Protein 3MR0 (pdb70)

Secondary structure (DSSP, 8-state):
--HHHHHHHTT--EE---TTT---B-HHHHH----GGGS-S-----B-TTTHHHHHHHHHHHHHH---EEEEEEEE-TTS-EEEEEEEE---B-TTS-B---EE---HHHHHHHHHHHHHHHHHHT-/-HHHHHHHHTT--EE---TTT---B-HHHHH----TTTS-SS----B-TTTHHHHHHHHHHHHHH---EEEEEEEE-TTS-EEEEEEEE---B-TT--B---EE---HHHHHHHHHHHHHHHHHHH-

Sequence (254 aa):
ERFQLAVSGASSAGLLWDWNPKTGAYLSPHFKKIGYEDHELPDEITESIIHPDDRARVLLAALKAHLEHRDTYDVEYRVRRTRSGDFRWIQSRRGQALLWNSAGEPYRVVGWIDVTDRKRRDEDALRVSREEELRRRLERFQLAVSGASSAGLLWDWNPKTGAYLSPHFKKIGYEDHELPDEITESIIHPDDRARVLLAALKAHLEHRDTYDVEYRVRRTRSGDFRWIQSRRGQALLWNSAGEPYRVVGWIDVTDRKRRDEDALRVSREEELRRL

CATH classification: 3.30.450.20 (+1 more: 6.10.250.490)

Structure (mmCIF, N/CA/C/O backbone):
data_3MR0
#
_entry.id   3MR0
#
_cell.length_a   59.265
_cell.length_b   35.080
_cell.length_c   71.348
_cell.angle_alpha   90.00
_cell.angle_beta   90.06
_cell.angle_gamma   90.00
#
_symmetry.space_group_name_H-M   'P 1 21 1'
#
loop_
_entity.id
_entity.type
_entity.pdbx_description
1 polymer 'Sensory box histidine kinase/response regulator'
2 non-polymer 'SULFATE ION'
3 non-polymer 1-METHOXY-2-[2-(2-METHOXY-ETHOXY]-ETHANE
4 non-polymer GLYCEROL
5 non-polymer DI(HYDROXYETHYL)ETHER
6 non-polymer 1,2-ETHANEDIOL
7 water water
#
loop_
_atom_site.group_PDB
_atom_site.id
_atom_site.type_symbol
_atom_site.label_atom_id
_atom_site.label_alt_id
_atom_site.label_comp_id
_atom_site.label_asym_id
_atom_site.label_entity_id
_atom_site.label_seq_id
_atom_site.pdbx_PDB_ins_code
_atom_site.Cartn_x
_atom_site.Cartn_y
_atom_site.Cartn_z
_atom_site.occupancy
_atom_site.B_iso_or_equiv
_atom_site.auth_seq_id
_atom_site.auth_comp_id
_atom_site.auth_asym_id
_atom_site.auth_atom_id
_atom_site.pdbx_PDB_model_num
ATOM 1 N N . GLU A 1 9 ? 45.885 27.299 22.938 1.00 56.63 6 GLU A N 1
ATOM 2 C CA . GLU A 1 9 ? 45.913 28.562 23.665 1.00 57.17 6 GLU A CA 1
ATOM 3 C C . GLU A 1 9 ? 47.152 29.369 23.266 1.00 59.24 6 GLU A C 1
ATOM 4 O O . GLU A 1 9 ? 47.055 30.517 22.813 1.00 59.47 6 GLU A O 1
ATOM 10 N N . ARG A 1 10 ? 48.319 28.763 23.428 1.00 60.69 7 ARG A N 1
ATOM 11 C CA . ARG A 1 10 ? 49.499 29.275 22.756 1.00 62.72 7 ARG A CA 1
ATOM 12 C C . ARG A 1 10 ? 49.266 28.894 21.307 1.00 61.65 7 ARG A C 1
ATOM 13 O O . ARG A 1 10 ? 50.051 29.223 20.400 1.00 61.11 7 ARG A O 1
ATOM 21 N N . PHE A 1 11 ? 48.146 28.197 21.121 1.00 59.53 8 PHE A N 1
ATOM 22 C CA . PHE A 1 11 ? 47.842 27.483 19.899 1.00 56.03 8 PHE A CA 1
ATOM 23 C C . PHE A 1 11 ? 47.583 28.388 18.712 1.00 54.05 8 PHE A C 1
ATOM 24 O O . PHE A 1 11 ? 48.005 28.102 17.577 1.00 53.72 8 PHE A O 1
ATOM 32 N N . GLN A 1 12 ? 46.848 29.462 18.958 1.00 51.69 9 GLN A N 1
ATOM 33 C CA . GLN A 1 12 ? 46.410 30.290 17.851 1.00 47.99 9 GLN A CA 1
ATOM 34 C C . GLN A 1 12 ? 47.612 30.977 17.188 1.00 44.34 9 GLN A C 1
ATOM 35 O O . GLN A 1 12 ? 47.582 31.284 16.001 1.00 43.32 9 GLN A O 1
ATOM 41 N N . LEU A 1 13 ? 48.690 31.172 17.939 1.00 43.36 10 LEU A N 1
ATOM 42 C CA . LEU A 1 13 ? 49.931 31.654 17.339 1.00 43.19 10 LEU A CA 1
ATOM 43 C C . LEU A 1 13 ? 50.444 30.580 16.389 1.00 43.07 10 LEU A C 1
ATOM 44 O O . LEU A 1 13 ? 50.996 30.872 15.319 1.00 42.65 10 LEU A O 1
ATOM 49 N N . ALA A 1 14 ? 50.226 29.331 16.786 1.00 42.10 11 ALA A N 1
ATOM 50 C CA . ALA A 1 14 ? 50.689 28.180 16.029 1.00 38.90 11 ALA A CA 1
ATOM 51 C C . ALA A 1 14 ? 49.925 28.014 14.722 1.00 35.57 11 ALA A C 1
ATOM 52 O O . ALA A 1 14 ? 50.508 28.158 13.649 1.00 33.65 11 ALA A O 1
ATOM 54 N N . VAL A 1 15 ? 48.633 27.706 14.807 1.00 34.69 12 VAL A N 1
ATOM 55 C CA . VAL A 1 15 ? 47.878 27.401 13.598 1.00 33.22 12 VAL A CA 1
ATOM 56 C C . VAL A 1 15 ? 47.926 28.566 12.620 1.00 35.20 12 VAL A C 1
ATOM 57 O O . VAL A 1 15 ? 47.852 28.358 11.409 1.00 35.59 12 VAL A O 1
ATOM 61 N N . SER A 1 16 ? 48.117 29.780 13.140 1.00 37.32 13 SER A N 1
ATOM 62 C CA . SER A 1 16 ? 48.130 30.999 12.316 1.00 35.96 13 SER A CA 1
ATOM 63 C C . SER A 1 16 ? 49.395 31.186 11.470 1.00 33.76 13 SER A C 1
ATOM 64 O O . SER A 1 16 ? 49.301 31.233 10.239 1.00 34.29 13 SER A O 1
ATOM 67 N N . GLY A 1 17 ? 50.556 31.293 12.126 1.00 30.17 14 GLY A N 1
ATOM 68 C CA . GLY A 1 17 ? 51.827 31.561 11.473 1.00 28.49 14 GLY A CA 1
ATOM 69 C C . GLY A 1 17 ? 52.386 30.502 10.532 1.00 28.03 14 GLY A C 1
ATOM 70 O O . GLY A 1 17 ? 53.337 30.784 9.786 1.00 28.78 14 GLY A O 1
ATOM 71 N N . ALA A 1 18 ? 51.807 29.296 10.566 1.00 26.01 15 ALA A N 1
ATOM 72 C CA . ALA A 1 18 ? 52.133 28.224 9.616 1.00 22.84 15 ALA A CA 1
ATOM 73 C C . ALA A 1 18 ? 51.363 28.360 8.310 1.00 20.96 15 ALA A C 1
ATOM 74 O O . ALA A 1 18 ? 51.615 27.636 7.354 1.00 20.07 15 ALA A O 1
ATOM 76 N N A SER A 1 19 ? 50.422 29.298 8.285 0.71 20.77 16 SER A N 1
ATOM 77 N N B SER A 1 19 ? 50.433 29.311 8.293 0.29 20.70 16 SER A N 1
ATOM 78 C CA A SER A 1 19 ? 49.491 29.449 7.176 0.71 20.21 16 SER A CA 1
ATOM 79 C CA B SER A 1 19 ? 49.491 29.485 7.196 0.29 20.22 16 SER A CA 1
ATOM 80 C C A SER A 1 19 ? 48.567 28.251 7.185 0.71 19.01 16 SER A C 1
ATOM 81 C C B SER A 1 19 ? 48.544 28.292 7.180 0.29 19.22 16 SER A C 1
ATOM 82 O O A SER A 1 19 ? 48.316 27.632 6.161 0.71 19.31 16 SER A O 1
ATOM 83 O O B SER A 1 19 ? 48.255 27.722 6.131 0.29 19.12 16 SER A O 1
ATOM 88 N N . ALA A 1 20 ? 48.068 27.917 8.361 1.00 18.53 17 ALA A N 1
ATOM 89 C CA . ALA A 1 20 ? 47.164 26.785 8.497 1.00 18.22 17 ALA A CA 1
ATOM 90 C C . ALA A 1 20 ? 45.718 27.262 8.606 1.00 19.47 17 ALA A C 1
ATOM 91 O O . ALA A 1 20 ? 45.470 28.411 8.986 1.00 22.26 17 ALA A O 1
ATOM 93 N N . GLY A 1 21 ? 44.774 26.394 8.241 1.00 17.38 18 GLY A N 1
ATOM 94 C CA . GLY A 1 21 ? 43.363 26.648 8.468 1.00 15.51 18 GLY A CA 1
ATOM 95 C C . GLY A 1 21 ? 42.787 25.780 9.575 1.00 16.36 18 GLY A C 1
ATOM 96 O O . GLY A 1 21 ? 42.946 24.556 9.592 1.00 17.12 18 GLY A O 1
ATOM 97 N N A LEU A 1 22 ? 42.103 26.417 10.512 0.58 16.91 19 LEU A N 1
ATOM 98 N N B LEU A 1 22 ? 42.110 26.427 10.514 0.42 16.80 19 LEU A N 1
ATOM 99 C CA A LEU A 1 22 ? 41.517 25.713 11.649 0.58 16.48 19 LEU A CA 1
ATOM 100 C CA B LEU A 1 22 ? 41.475 25.718 11.617 0.42 16.06 19 LEU A CA 1
ATOM 101 C C A LEU A 1 22 ? 40.136 25.186 11.286 0.58 14.62 19 LEU A C 1
ATOM 102 C C B LEU A 1 22 ? 40.148 25.134 11.189 0.42 14.43 19 LEU A C 1
ATOM 103 O O A LEU A 1 22 ? 39.395 25.847 10.572 0.58 14.69 19 LEU A O 1
ATOM 104 O O B LEU A 1 22 ? 39.447 25.707 10.364 0.42 14.76 19 LEU A O 1
ATOM 113 N N . TRP A 1 23 ? 39.806 23.991 11.757 1.00 13.94 20 TRP A N 1
ATOM 114 C CA . TRP A 1 23 ? 38.462 23.446 11.586 1.00 16.57 20 TRP A CA 1
ATOM 115 C C . TRP A 1 23 ? 37.892 22.832 12.887 1.00 16.96 20 TRP A C 1
ATOM 116 O O . TRP A 1 23 ? 38.632 22.317 13.714 1.00 17.84 20 TRP A O 1
ATOM 127 N N . ASP A 1 24 ? 36.582 22.933 13.075 1.00 17.31 21 ASP A N 1
ATOM 128 C CA . ASP A 1 24 ? 35.922 22.422 14.287 1.00 17.84 21 ASP A CA 1
ATOM 129 C C . ASP A 1 24 ? 34.633 21.734 13.872 1.00 20.12 21 ASP A C 1
ATOM 130 O O . ASP A 1 24 ? 33.691 22.386 13.425 1.00 22.40 21 ASP A O 1
ATOM 135 N N . TRP A 1 25 ? 34.587 20.419 14.037 1.00 18.64 22 TRP A N 1
ATOM 136 C CA . TRP A 1 25 ? 33.580 19.597 13.387 1.00 19.05 22 TRP A CA 1
ATOM 137 C C . TRP A 1 25 ? 32.698 18.789 14.346 1.00 20.04 22 TRP A C 1
ATOM 138 O O . TRP A 1 25 ? 33.187 18.169 15.289 1.00 20.01 22 TRP A O 1
ATOM 149 N N . ASN A 1 26 ? 31.392 18.818 14.096 1.00 21.30 23 ASN A N 1
ATOM 150 C CA . ASN A 1 26 ? 30.439 18.063 14.890 1.00 23.93 23 ASN A CA 1
ATOM 151 C C . ASN A 1 26 ? 30.106 16.794 14.146 1.00 23.81 23 ASN A C 1
ATOM 152 O O . ASN A 1 26 ? 29.553 16.839 13.049 1.00 23.80 23 ASN A O 1
ATOM 157 N N . PRO A 1 27 ? 30.468 15.651 14.734 1.00 24.46 24 PRO A N 1
ATOM 158 C CA . PRO A 1 27 ? 30.331 14.354 14.064 1.00 26.39 24 PRO A CA 1
ATOM 159 C C . PRO A 1 27 ? 28.885 13.914 13.820 1.00 28.27 24 PRO A C 1
ATOM 160 O O . PRO A 1 27 ? 28.635 13.236 12.831 1.00 30.28 24 PRO A O 1
ATOM 164 N N . LYS A 1 28 ? 27.950 14.278 14.680 1.00 27.86 25 LYS A N 1
ATOM 165 C CA . LYS A 1 28 ? 26.594 13.808 14.481 1.00 30.00 25 LYS A CA 1
ATOM 166 C C . LYS A 1 28 ? 25.897 14.639 13.389 1.00 31.23 25 LYS A C 1
ATOM 167 O O . LYS A 1 28 ? 25.249 14.095 12.491 1.00 31.46 25 LYS A O 1
ATOM 173 N N . THR A 1 29 ? 26.084 15.956 13.447 1.00 31.06 26 THR A N 1
ATOM 174 C CA . THR A 1 29 ? 25.385 16.887 12.565 1.00 29.53 26 THR A CA 1
ATOM 175 C C . THR A 1 29 ? 26.080 17.132 11.210 1.00 29.71 26 THR A C 1
ATOM 176 O O . THR A 1 29 ? 25.411 17.473 10.219 1.00 30.50 26 THR A O 1
ATOM 180 N N . GLY A 1 30 ? 27.407 16.964 11.169 1.00 26.76 27 GLY A N 1
ATOM 181 C CA . GLY A 1 30 ? 28.181 17.246 9.967 1.00 23.96 27 GLY A CA 1
ATOM 182 C C . GLY A 1 30 ? 28.646 18.692 9.878 1.00 22.85 27 GLY A C 1
ATOM 183 O O . GLY A 1 30 ? 29.509 19.038 9.073 1.00 22.99 27 GLY A O 1
ATOM 184 N N . ALA A 1 31 ? 28.085 19.536 10.738 1.00 22.61 28 ALA A N 1
ATOM 185 C CA . ALA A 1 31 ? 28.435 20.948 10.791 1.00 24.75 28 ALA A CA 1
ATOM 186 C C . ALA A 1 31 ? 29.928 21.198 11.056 1.00 24.99 28 ALA A C 1
ATOM 187 O O . ALA A 1 31 ? 30.550 20.540 11.880 1.00 22.26 28 ALA A O 1
ATOM 197 N N . TYR A 1 33 ? 32.861 24.445 11.541 1.00 24.61 30 TYR A N 1
ATOM 198 C CA . TYR A 1 33 ? 33.383 25.812 11.562 1.00 26.14 30 TYR A CA 1
ATOM 199 C C . TYR A 1 33 ? 34.712 25.859 10.827 1.00 23.85 30 TYR A C 1
ATOM 200 O O . TYR A 1 33 ? 35.518 24.940 10.939 1.00 21.81 30 TYR A O 1
ATOM 209 N N . LEU A 1 34 ? 34.916 26.934 10.072 1.00 23.22 31 LEU A N 1
ATOM 210 C CA . LEU A 1 34 ? 36.109 27.120 9.252 1.00 22.11 31 LEU A CA 1
ATOM 211 C C . LEU A 1 34 ? 36.762 28.468 9.549 1.00 22.40 31 LEU A C 1
ATOM 212 O O . LEU A 1 34 ? 36.094 29.501 9.563 1.00 23.27 31 LEU A O 1
ATOM 217 N N . SER A 1 35 ? 38.067 28.464 9.775 1.00 20.62 32 SER A N 1
ATOM 218 C CA . SER A 1 35 ? 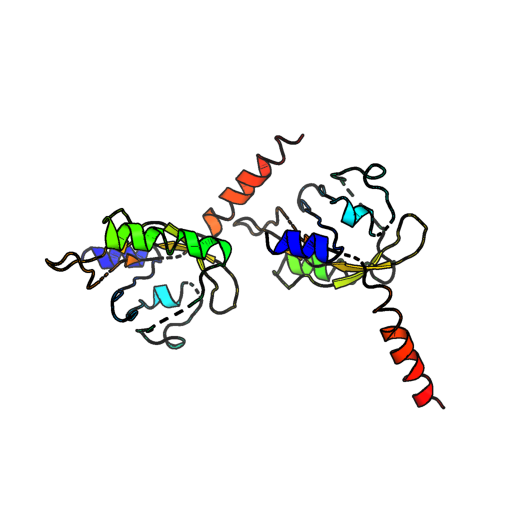38.755 29.706 9.982 1.00 20.45 32 SER A CA 1
ATOM 219 C C . SER A 1 35 ? 38.858 30.425 8.641 1.00 22.94 32 SER A C 1
ATOM 220 O O . SER A 1 35 ? 38.742 29.798 7.572 1.00 22.22 32 SER A O 1
ATOM 223 N N . PRO A 1 36 ? 39.069 31.756 8.680 1.00 24.25 33 PRO A N 1
ATOM 224 C CA . PRO A 1 36 ? 39.275 32.469 7.412 1.00 22.71 33 PRO A CA 1
ATOM 225 C C . PRO A 1 36 ? 40.354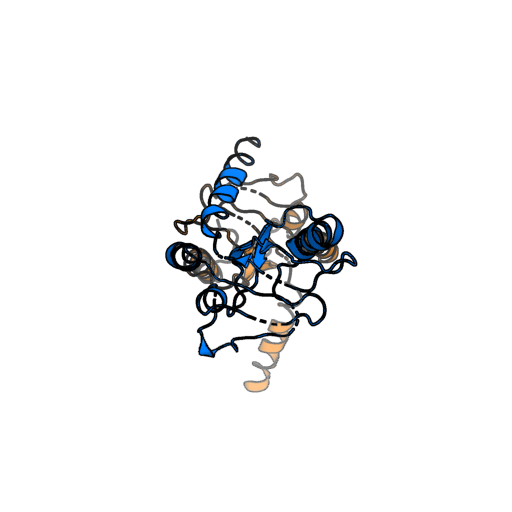 31.799 6.568 1.00 21.66 33 PRO A C 1
ATOM 226 O O . PRO A 1 36 ? 40.116 31.641 5.362 1.00 22.86 33 PRO A O 1
ATOM 230 N N . HIS A 1 37 ? 41.492 31.403 7.157 1.00 19.03 34 HIS A N 1
ATOM 231 C CA . HIS A 1 37 ? 42.533 30.756 6.341 1.00 20.21 34 HIS A CA 1
ATOM 232 C C . HIS A 1 37 ? 42.163 29.360 5.798 1.00 16.95 34 HIS A C 1
ATOM 233 O O . HIS A 1 37 ? 42.646 28.953 4.735 1.00 15.80 34 HIS A O 1
ATOM 240 N N . PHE A 1 38 ? 41.308 28.641 6.514 1.00 15.62 35 PHE A N 1
ATOM 241 C CA . PHE A 1 38 ? 40.772 27.419 5.958 1.00 14.50 35 PHE A CA 1
ATOM 242 C C . PHE A 1 38 ? 40.047 27.778 4.670 1.00 14.19 35 PHE A C 1
ATOM 243 O O . PHE A 1 38 ? 40.276 27.170 3.632 1.00 14.27 35 PHE A O 1
ATOM 251 N N . LYS A 1 39 ? 39.150 28.756 4.735 1.00 15.96 36 LYS A N 1
ATOM 252 C CA . LYS A 1 39 ? 38.417 29.142 3.535 1.00 16.95 36 LYS A CA 1
ATOM 253 C C . LYS A 1 39 ? 39.379 29.508 2.413 1.00 17.16 36 LYS A C 1
ATOM 254 O O . LYS A 1 39 ? 39.171 29.161 1.241 1.00 17.41 36 LYS A O 1
ATOM 260 N N . LYS A 1 40 ? 40.440 30.209 2.767 1.00 16.16 37 LYS A N 1
ATOM 261 C CA . LYS A 1 40 ? 41.364 30.633 1.749 1.00 18.91 37 LYS A CA 1
ATOM 262 C C . LYS A 1 40 ? 42.024 29.433 1.086 1.00 20.16 37 LYS A C 1
ATOM 263 O O . LYS A 1 40 ? 42.059 29.349 -0.139 1.00 21.57 37 LYS A O 1
ATOM 269 N N . ILE A 1 41 ? 42.531 28.500 1.889 1.00 18.92 38 ILE A N 1
ATOM 270 C CA . ILE A 1 41 ? 43.188 27.304 1.356 1.00 18.80 38 ILE A CA 1
ATOM 271 C C . ILE A 1 41 ? 42.303 26.536 0.372 1.00 19.42 38 ILE A C 1
ATOM 272 O O . ILE A 1 41 ? 42.811 25.914 -0.549 1.00 22.80 38 ILE A O 1
ATOM 285 N N . GLY A 1 43 ? 40.522 28.048 -1.617 1.00 22.05 40 GLY A N 1
ATOM 286 C CA . GLY A 1 43 ? 40.504 29.006 -2.706 1.00 21.35 40 GLY A CA 1
ATOM 287 C C . GLY A 1 43 ? 39.423 30.056 -2.562 1.00 22.01 40 GLY A C 1
ATOM 288 O O . GLY A 1 43 ? 39.147 30.770 -3.520 1.00 23.18 40 GLY A O 1
ATOM 289 N N . TYR A 1 44 ? 38.815 30.158 -1.377 1.00 21.06 41 TYR A N 1
ATOM 290 C CA . TYR A 1 44 ? 37.665 31.042 -1.170 1.00 21.79 41 TYR A CA 1
ATOM 291 C C . TYR A 1 44 ? 37.963 32.203 -0.238 1.00 21.90 41 TYR A C 1
ATOM 292 O O . TYR A 1 44 ? 38.550 32.017 0.821 1.00 21.09 41 TYR A O 1
ATOM 301 N N . GLU A 1 45 ? 37.545 33.404 -0.627 1.00 23.15 42 GLU A N 1
ATOM 302 C CA . GLU A 1 45 ? 37.626 34.541 0.285 1.00 24.78 42 GLU A CA 1
ATOM 303 C C . GLU A 1 45 ? 36.669 34.347 1.459 1.00 26.00 42 GLU A C 1
ATOM 304 O O . GLU A 1 45 ? 35.665 33.642 1.354 1.00 25.70 42 GLU A O 1
ATOM 310 N N . ASP A 1 46 ? 36.972 35.018 2.568 1.00 27.45 43 ASP A N 1
ATOM 311 C CA . ASP A 1 46 ? 36.228 34.876 3.818 1.00 27.78 43 ASP A CA 1
ATOM 312 C C . ASP A 1 46 ? 34.712 34.974 3.603 1.00 27.18 43 ASP A C 1
ATOM 313 O O . ASP A 1 46 ? 33.946 34.220 4.171 1.00 25.34 43 ASP A O 1
ATOM 318 N N . HIS A 1 47 ? 34.294 35.898 2.754 1.00 29.95 44 HIS A N 1
ATOM 319 C CA . HIS A 1 47 ? 32.876 36.140 2.505 1.00 32.92 44 HIS A CA 1
ATOM 320 C C . HIS A 1 47 ? 32.249 35.214 1.467 1.00 32.98 44 HIS A C 1
ATOM 321 O O . HIS A 1 47 ? 31.033 35.228 1.286 1.00 33.59 44 HIS A O 1
ATOM 328 N N . GLU A 1 48 ? 33.067 34.436 0.763 1.00 32.41 45 GLU A N 1
ATOM 329 C CA . GLU A 1 48 ? 32.556 33.523 -0.261 1.00 31.17 45 GLU A CA 1
ATOM 330 C C . GLU A 1 48 ? 32.084 32.172 0.292 1.00 31.75 45 GLU A C 1
ATOM 331 O O . GLU A 1 48 ? 31.732 31.270 -0.465 1.00 32.88 45 GLU A O 1
ATOM 337 N N . LEU A 1 49 ? 32.086 32.046 1.611 1.00 31.40 46 LEU A N 1
ATOM 338 C CA . LEU A 1 49 ? 31.574 30.874 2.300 1.00 31.63 46 LEU A CA 1
ATOM 339 C C . LEU A 1 49 ? 31.328 31.306 3.743 1.00 33.80 46 LEU A C 1
ATOM 340 O O . LEU A 1 49 ? 32.128 32.059 4.304 1.00 37.90 46 LEU A O 1
ATOM 345 N N . PRO A 1 50 ? 30.232 30.836 4.362 1.00 32.17 47 PRO A N 1
ATOM 346 C CA . PRO A 1 50 ? 29.856 31.149 5.761 1.00 31.27 47 PRO A CA 1
ATOM 347 C C . PRO A 1 50 ? 30.796 30.542 6.808 1.00 29.36 47 PRO A C 1
ATOM 348 O O . PRO A 1 50 ? 31.409 29.524 6.519 1.00 31.37 47 PRO A O 1
ATOM 352 N N . ASP A 1 51 ? 30.928 31.141 7.984 1.00 25.90 48 ASP A N 1
ATOM 353 C CA . ASP A 1 51 ? 31.810 30.554 8.983 1.00 25.80 48 ASP A CA 1
ATOM 354 C C . ASP A 1 51 ? 31.446 29.072 9.351 1.00 46.63 48 ASP A C 1
ATOM 355 O O . ASP A 1 51 ? 32.184 28.430 10.109 1.00 45.48 48 ASP A O 1
ATOM 360 N N . GLU A 1 52 ? 30.342 28.530 8.802 1.00 46.16 49 GLU A N 1
ATOM 361 C CA . GLU A 1 52 ? 29.859 27.162 9.133 1.00 43.96 49 GLU A CA 1
ATOM 362 C C . GLU A 1 52 ? 29.109 26.407 8.014 1.00 41.50 49 GLU A C 1
ATOM 363 O O . GLU A 1 52 ? 28.062 26.861 7.558 1.00 42.08 49 GLU A O 1
ATOM 369 N N . ILE A 1 53 ? 29.616 25.243 7.603 1.00 39.48 50 ILE A N 1
ATOM 370 C CA . ILE A 1 53 ? 28.977 24.440 6.544 1.00 38.82 50 ILE A CA 1
ATOM 371 C C . ILE A 1 53 ? 28.589 23.011 6.990 1.00 41.29 50 ILE A C 1
ATOM 372 O O . ILE A 1 53 ? 29.334 22.362 7.740 1.00 40.78 50 ILE A O 1
ATOM 377 N N . THR A 1 54 ? 27.438 22.527 6.502 1.00 41.82 51 THR A N 1
ATOM 378 C CA . THR A 1 54 ? 26.755 21.376 7.106 1.00 39.89 51 THR A CA 1
ATOM 379 C C . THR A 1 54 ? 26.340 20.344 6.063 1.00 38.35 51 THR A C 1
ATOM 380 O O . THR A 1 54 ? 27.166 19.886 5.282 1.00 38.49 51 THR A O 1
ATOM 384 N N . GLU A 1 58 ? 32.044 17.791 -0.265 1.00 36.90 55 GLU A N 1
ATOM 385 C CA . GLU A 1 58 ? 32.078 16.863 -1.396 1.00 39.04 55 GLU A CA 1
ATOM 386 C C . GLU A 1 58 ? 33.370 16.907 -2.243 1.00 39.02 55 GLU A C 1
ATOM 387 O O . GLU A 1 58 ? 33.502 16.180 -3.240 1.00 42.42 55 GLU A O 1
ATOM 393 N N . SER A 1 59 ? 34.329 17.733 -1.846 1.00 33.80 56 SER A N 1
ATOM 394 C CA . SER A 1 59 ? 35.422 18.114 -2.740 1.00 29.75 56 SER A CA 1
ATOM 395 C C . SER A 1 59 ? 36.636 17.166 -2.833 1.00 24.83 56 SER A C 1
ATOM 396 O O . SER A 1 59 ? 37.536 17.392 -3.639 1.00 24.14 56 SER A O 1
ATOM 399 N N A ILE A 1 60 ? 36.661 16.121 -2.007 0.29 23.61 57 ILE A N 1
ATOM 400 N N B ILE A 1 60 ? 36.660 16.123 -2.010 0.71 23.41 57 ILE A N 1
ATOM 401 C CA A ILE A 1 60 ? 37.781 15.174 -1.992 0.29 23.39 57 ILE A CA 1
ATOM 402 C CA B ILE A 1 60 ? 37.786 15.194 -2.008 0.71 23.32 57 ILE A CA 1
ATOM 403 C C A ILE A 1 60 ? 37.990 14.491 -3.345 0.29 24.15 57 ILE A C 1
ATOM 404 C C B ILE A 1 60 ? 37.990 14.551 -3.377 0.71 24.20 57 ILE A C 1
ATOM 405 O O A ILE A 1 60 ? 37.027 14.103 -4.007 0.29 24.89 57 ILE A O 1
ATOM 406 O O B ILE A 1 60 ? 37.026 14.255 -4.088 0.71 25.16 57 ILE A O 1
ATOM 415 N N . HIS A 1 61 ? 39.251 14.349 -3.752 1.00 23.84 58 HIS A N 1
ATOM 416 C CA . HIS A 1 61 ? 39.587 13.710 -5.026 1.00 22.78 58 HIS A CA 1
ATOM 417 C C . HIS A 1 61 ? 39.078 12.270 -5.002 1.00 22.83 58 HIS A C 1
ATOM 418 O O . HIS A 1 61 ? 39.264 11.579 -4.010 1.00 23.00 58 HIS A O 1
ATOM 425 N N . PRO A 1 62 ? 38.441 11.809 -6.089 1.00 23.40 59 PRO A N 1
ATOM 426 C CA . PRO A 1 62 ? 37.950 10.425 -6.151 1.00 23.29 59 PRO A CA 1
ATOM 427 C C . PRO A 1 62 ? 38.953 9.362 -5.722 1.00 22.94 59 PRO A C 1
ATOM 428 O O . PRO A 1 62 ? 38.517 8.404 -5.108 1.00 23.47 59 PRO A O 1
ATOM 432 N N . ASP A 1 63 ? 40.241 9.511 -6.026 1.00 22.96 60 ASP A N 1
ATOM 433 C CA . ASP A 1 63 ? 41.231 8.494 -5.643 1.00 24.29 60 ASP A CA 1
ATOM 434 C C . ASP A 1 63 ? 41.550 8.422 -4.143 1.00 23.10 60 ASP A C 1
ATOM 435 O O . ASP A 1 63 ? 41.970 7.378 -3.650 1.00 24.13 60 ASP A O 1
ATOM 440 N N . ASP A 1 64 ? 41.334 9.523 -3.424 1.00 19.42 61 ASP A N 1
ATOM 441 C CA . ASP A 1 64 ? 41.654 9.595 -1.998 1.00 19.90 61 ASP A CA 1
ATOM 442 C C . ASP A 1 64 ? 40.463 9.353 -1.068 1.00 20.43 61 ASP A C 1
ATOM 443 O O . ASP A 1 64 ? 40.640 9.126 0.130 1.00 20.98 61 ASP A O 1
ATOM 448 N N . ARG A 1 65 ? 39.263 9.454 -1.625 1.00 21.06 62 ARG A N 1
ATOM 449 C CA . ARG A 1 65 ? 38.010 9.403 -0.884 1.00 22.28 62 ARG A CA 1
ATOM 450 C C . ARG A 1 65 ? 37.957 8.238 0.097 1.00 20.91 62 ARG A C 1
ATOM 451 O O . ARG A 1 65 ? 37.688 8.424 1.271 1.00 20.57 62 ARG A O 1
ATOM 459 N N . ALA A 1 66 ? 38.229 7.035 -0.375 1.00 20.35 63 ALA A N 1
ATOM 460 C CA . ALA A 1 66 ? 38.135 5.865 0.486 1.00 20.42 63 ALA A CA 1
ATOM 461 C C . ALA A 1 66 ? 39.181 5.917 1.582 1.00 20.36 63 ALA A C 1
ATOM 462 O O . ALA A 1 66 ? 38.877 5.682 2.739 1.00 21.29 63 ALA A O 1
ATOM 464 N N . ARG A 1 67 ? 40.418 6.232 1.213 1.00 21.01 64 ARG A N 1
ATOM 465 C CA . ARG A 1 67 ? 41.503 6.277 2.176 1.00 22.43 64 ARG A CA 1
ATOM 466 C C . ARG A 1 67 ? 41.187 7.252 3.305 1.00 24.23 64 ARG A C 1
ATOM 467 O O . ARG A 1 67 ? 41.377 6.939 4.492 1.00 24.91 64 ARG A O 1
ATOM 475 N N . VAL A 1 68 ? 40.710 8.440 2.935 1.00 23.97 65 VAL A N 1
ATOM 476 C CA . VAL A 1 68 ? 40.399 9.493 3.913 1.00 21.21 65 VAL A CA 1
ATOM 477 C C . VAL A 1 68 ? 39.257 9.096 4.839 1.00 19.91 65 VAL A C 1
ATOM 478 O O . VAL A 1 68 ? 39.383 9.197 6.059 1.00 20.81 65 VAL A O 1
ATOM 482 N N A LEU A 1 69 ? 38.142 8.647 4.265 0.61 19.06 66 LEU A N 1
ATOM 483 N N B LEU A 1 69 ? 38.153 8.651 4.245 0.39 19.12 66 LEU A N 1
ATOM 484 C CA A LEU A 1 69 ? 36.988 8.265 5.068 0.61 19.08 66 LEU A CA 1
ATOM 485 C CA B LEU A 1 69 ? 36.972 8.237 4.989 0.39 19.17 66 LEU A CA 1
ATOM 486 C C A LEU A 1 69 ? 37.375 7.143 6.018 0.61 20.27 66 LEU A C 1
ATOM 487 C C B LEU A 1 69 ? 37.316 7.118 5.965 0.39 20.09 66 LEU A C 1
ATOM 488 O O A LEU A 1 69 ? 36.960 7.125 7.173 0.61 20.72 66 LEU A O 1
ATOM 489 O O B LEU A 1 69 ? 36.827 7.091 7.092 0.39 20.58 66 LEU A O 1
ATOM 498 N N . ALA A 1 70 ? 38.166 6.196 5.529 1.00 20.01 67 ALA A N 1
ATOM 499 C CA . ALA A 1 70 ? 38.603 5.101 6.373 1.00 20.22 67 ALA A CA 1
ATOM 500 C C . ALA A 1 70 ? 39.437 5.599 7.557 1.00 18.94 67 ALA A C 1
ATOM 501 O O . ALA A 1 70 ? 39.262 5.122 8.675 1.00 18.77 67 ALA A O 1
ATOM 503 N N . ALA A 1 71 ? 40.333 6.558 7.325 1.00 18.69 68 ALA A N 1
ATOM 504 C CA . ALA A 1 71 ? 41.174 7.048 8.412 1.00 19.13 68 ALA A CA 1
ATOM 505 C C . ALA A 1 71 ? 40.339 7.793 9.446 1.00 20.31 68 ALA A C 1
ATOM 506 O O . ALA A 1 71 ? 40.603 7.703 10.651 1.00 21.56 68 ALA A O 1
ATOM 508 N N . LEU A 1 72 ? 39.315 8.508 8.988 1.00 20.36 69 LEU A N 1
ATOM 509 C CA . LEU A 1 72 ? 38.391 9.183 9.908 1.00 21.65 69 LEU A CA 1
ATOM 510 C C . LEU A 1 72 ? 37.670 8.171 10.796 1.00 22.25 69 LEU A C 1
ATOM 511 O O . LEU A 1 72 ? 37.493 8.402 11.995 1.00 22.25 69 LEU A O 1
ATOM 516 N N . LYS A 1 73 ? 37.257 7.053 10.196 1.00 20.72 70 LYS A N 1
ATOM 517 C CA . LYS A 1 73 ? 36.674 5.933 10.928 1.00 20.08 70 LYS A CA 1
ATOM 518 C C . LYS A 1 73 ? 37.652 5.315 11.935 1.00 19.52 70 LYS A C 1
ATOM 519 O O . LYS A 1 73 ? 37.315 5.095 13.081 1.00 20.34 70 LYS A O 1
ATOM 525 N N . ALA A 1 74 ? 38.871 5.039 11.505 1.00 19.51 71 ALA A N 1
ATOM 526 C CA . ALA A 1 74 ? 39.871 4.501 12.400 1.00 19.59 71 ALA A CA 1
ATOM 527 C C . ALA A 1 74 ? 40.058 5.425 13.610 1.00 19.90 71 ALA A C 1
ATOM 528 O O . ALA A 1 74 ? 40.333 4.962 14.724 1.00 20.29 71 ALA A O 1
ATOM 530 N N . HIS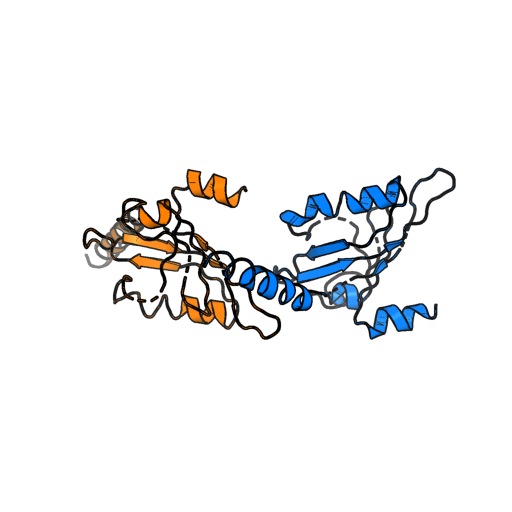 A 1 75 ? 39.908 6.728 13.386 1.00 20.88 72 HIS A N 1
ATOM 531 C CA . HIS A 1 75 ? 40.011 7.713 14.476 1.00 20.37 72 HIS A CA 1
ATOM 532 C C . HIS A 1 75 ? 38.773 7.687 15.354 1.00 19.47 72 HIS A C 1
ATOM 533 O O . HIS A 1 75 ? 38.868 7.499 16.563 1.00 19.56 72 HIS A O 1
ATOM 540 N N . LEU A 1 76 ? 37.609 7.878 14.744 1.00 20.41 73 LEU A N 1
ATOM 541 C CA . LEU A 1 76 ? 36.374 7.980 15.519 1.00 21.53 73 LEU A CA 1
ATOM 542 C C . LEU A 1 76 ? 36.004 6.685 16.237 1.00 24.67 73 LEU A C 1
ATOM 543 O O . LEU A 1 76 ? 35.243 6.717 17.198 1.00 25.61 73 LEU A O 1
ATOM 548 N N . GLU A 1 77 ? 36.532 5.556 15.776 1.00 24.94 74 GLU A N 1
ATOM 549 C CA . GLU A 1 77 ? 36.206 4.276 16.386 1.00 26.38 74 GLU A CA 1
ATOM 550 C C . GLU A 1 77 ? 37.327 3.644 17.179 1.00 28.95 74 GLU A C 1
ATOM 551 O O . GLU A 1 77 ? 37.086 3.057 18.220 1.00 30.86 74 GLU A O 1
ATOM 557 N N . HIS A 1 78 ? 38.550 3.701 16.680 1.00 29.57 75 HIS A N 1
ATOM 558 C CA . HIS A 1 78 ? 39.617 2.983 17.354 1.00 29.65 75 HIS A CA 1
ATOM 559 C C . HIS A 1 78 ? 40.506 3.964 18.061 1.00 29.01 75 HIS A C 1
ATOM 560 O O . HIS A 1 78 ? 41.426 3.590 18.769 1.00 29.80 75 HIS A O 1
ATOM 567 N N . ARG A 1 79 ? 40.175 5.234 17.878 1.00 28.02 76 ARG A N 1
ATOM 568 C CA . ARG A 1 79 ? 40.947 6.335 18.429 1.00 28.10 76 ARG A CA 1
ATOM 569 C C . ARG A 1 79 ? 42.258 6.575 17.689 1.00 28.65 76 ARG A C 1
ATOM 570 O O . ARG A 1 79 ? 42.942 7.560 17.963 1.00 32.52 76 ARG A O 1
ATOM 578 N N . ASP A 1 80 ? 42.596 5.704 16.740 1.00 26.63 77 ASP A N 1
ATOM 579 C CA . ASP A 1 80 ? 43.850 5.831 15.997 1.00 25.49 77 ASP A CA 1
ATOM 580 C C . ASP A 1 80 ? 44.041 7.254 15.535 1.00 24.23 77 ASP A C 1
ATOM 581 O O . ASP A 1 80 ? 43.061 7.955 15.261 1.00 24.03 77 ASP A O 1
ATOM 586 N N . THR A 1 81 ? 45.305 7.660 15.413 1.00 23.55 78 THR A N 1
ATOM 587 C CA . THR A 1 81 ? 45.658 9.026 15.023 1.00 22.66 78 THR A CA 1
ATOM 588 C C . THR A 1 81 ? 45.006 9.441 13.695 1.00 21.43 78 THR A C 1
ATOM 589 O O . THR A 1 81 ? 44.895 8.641 12.760 1.00 20.81 78 THR A O 1
ATOM 593 N N . TYR A 1 82 ? 44.543 10.688 13.632 1.00 21.24 79 TYR A N 1
ATOM 594 C CA . TYR A 1 82 ? 44.077 11.263 12.374 1.00 18.77 79 TYR A CA 1
ATOM 595 C C . TYR A 1 82 ? 45.092 12.283 11.875 1.00 19.51 79 TYR A C 1
ATOM 596 O O . TYR A 1 82 ? 45.267 13.361 12.461 1.00 20.16 79 TYR A O 1
ATOM 605 N N . ASP A 1 83 ? 45.756 11.916 10.778 1.00 19.79 80 ASP A N 1
ATOM 606 C CA . ASP A 1 83 ? 46.786 12.731 10.138 1.00 19.37 80 ASP A CA 1
ATOM 607 C C . ASP A 1 83 ? 46.986 12.230 8.718 1.00 18.27 80 ASP A C 1
ATOM 608 O O . ASP A 1 83 ? 47.738 11.294 8.475 1.00 20.46 80 ASP A O 1
ATOM 613 N N . VAL A 1 84 ? 46.296 12.834 7.772 1.00 16.61 81 VAL A N 1
ATOM 614 C CA . VAL A 1 84 ? 46.332 12.299 6.426 1.00 16.76 81 VAL A CA 1
ATOM 615 C C . VAL A 1 84 ? 46.713 13.389 5.452 1.00 16.53 81 VAL A C 1
ATOM 616 O O . VAL A 1 84 ? 46.568 14.569 5.755 1.00 17.06 81 VAL A O 1
ATOM 620 N N . GLU A 1 85 ? 47.197 12.987 4.286 1.00 14.33 82 GLU A N 1
ATOM 621 C CA . GLU A 1 85 ? 47.389 13.917 3.209 1.00 15.53 82 GLU A CA 1
ATOM 622 C C . GLU A 1 85 ? 46.510 13.498 2.055 1.00 16.10 82 GLU A C 1
ATOM 623 O O . GLU A 1 85 ? 46.409 12.317 1.731 1.00 16.94 82 GLU A O 1
ATOM 629 N N . TYR A 1 86 ? 45.838 14.464 1.446 1.00 15.93 83 TYR A N 1
ATOM 630 C CA . TYR A 1 86 ? 44.963 14.151 0.323 1.00 16.61 83 TYR A CA 1
ATOM 631 C C . TYR A 1 86 ? 44.641 15.353 -0.561 1.00 16.88 83 TYR A C 1
ATOM 632 O O . TYR A 1 86 ? 44.981 16.482 -0.225 1.00 17.69 83 TYR A O 1
ATOM 641 N N . ARG A 1 87 ? 43.989 15.096 -1.693 1.00 16.31 84 ARG A N 1
ATOM 642 C CA . ARG A 1 87 ? 43.663 16.140 -2.642 1.00 15.90 84 ARG A CA 1
ATOM 643 C C . ARG A 1 87 ? 42.233 16.605 -2.457 1.00 16.65 84 ARG A C 1
ATOM 644 O O . ARG A 1 87 ? 41.322 15.788 -2.290 1.00 16.99 84 ARG A O 1
ATOM 652 N N . VAL A 1 88 ? 42.055 17.927 -2.487 1.00 17.12 85 VAL A N 1
ATOM 653 C CA . VAL A 1 88 ? 40.744 18.572 -2.475 1.00 17.40 85 VAL A CA 1
ATOM 654 C C . VAL A 1 88 ? 40.586 19.526 -3.658 1.00 19.90 85 VAL A C 1
ATOM 655 O O . VAL A 1 88 ? 41.542 20.185 -4.076 1.00 19.50 85 VAL A O 1
ATOM 659 N N A ARG A 1 89 ? 39.372 19.574 -4.202 0.57 20.43 86 ARG A N 1
ATOM 660 N N B ARG A 1 89 ? 39.369 19.566 -4.195 0.43 20.49 86 ARG A N 1
ATOM 661 C CA A ARG A 1 89 ? 39.041 20.468 -5.300 0.57 21.36 86 ARG A CA 1
ATOM 662 C CA B ARG A 1 89 ? 39.006 20.472 -5.270 0.43 21.29 86 ARG A CA 1
ATOM 663 C C A ARG A 1 89 ? 38.777 21.870 -4.745 0.57 22.35 86 ARG A C 1
ATOM 664 C C B ARG A 1 89 ? 38.800 21.873 -4.697 0.43 22.34 86 ARG A C 1
ATOM 665 O O A ARG A 1 89 ? 37.867 22.082 -3.933 0.57 23.72 86 ARG A O 1
ATOM 666 O O B ARG A 1 89 ? 37.949 22.088 -3.826 0.43 23.52 86 ARG A O 1
ATOM 681 N N . THR A 1 90 ? 39.595 22.822 -5.171 1.00 21.96 87 THR A N 1
ATOM 682 C CA . THR A 1 90 ? 39.472 24.206 -4.723 1.00 21.93 87 THR A CA 1
ATOM 683 C C . THR A 1 90 ? 38.338 24.947 -5.468 1.00 23.68 87 THR A C 1
ATOM 684 O O . THR A 1 90 ? 37.729 24.412 -6.399 1.00 24.15 87 THR A O 1
ATOM 688 N N . ARG A 1 91 ? 38.049 26.167 -5.038 1.00 24.67 88 ARG A N 1
ATOM 689 C CA . ARG A 1 91 ? 36.939 26.940 -5.590 1.00 26.88 88 ARG A CA 1
ATOM 690 C C . ARG A 1 91 ? 36.944 26.857 -7.095 1.00 30.03 88 ARG A C 1
ATOM 691 O O . ARG A 1 91 ? 35.902 26.740 -7.743 1.00 33.20 88 ARG A O 1
ATOM 699 N N . SER A 1 92 ? 38.147 26.929 -7.638 1.00 30.18 89 SER A N 1
ATOM 700 C CA . SER A 1 92 ? 38.358 27.075 -9.053 1.00 31.30 89 SER A CA 1
ATOM 701 C C . SER A 1 92 ? 38.508 25.716 -9.680 1.00 32.59 89 SER A C 1
ATOM 702 O O . SER A 1 92 ? 39.154 25.578 -10.719 1.00 35.34 89 SER A O 1
ATOM 705 N N . GLY A 1 93 ? 37.939 24.705 -9.036 1.00 30.95 90 GLY A N 1
ATOM 706 C CA . GLY A 1 93 ? 37.933 23.367 -9.586 1.00 31.03 90 GLY A CA 1
ATOM 707 C C . GLY A 1 93 ? 39.295 22.730 -9.741 1.00 32.57 90 GLY A C 1
ATOM 708 O O . GLY A 1 93 ? 39.380 21.618 -10.254 1.00 34.22 90 GLY A O 1
ATOM 709 N N . ASP A 1 94 ? 40.351 23.420 -9.296 1.00 32.65 91 ASP A N 1
ATOM 710 C CA . ASP A 1 94 ? 41.734 22.893 -9.337 1.00 31.83 91 ASP A CA 1
ATOM 711 C C . ASP A 1 94 ? 42.120 22.182 -8.029 1.00 27.94 91 ASP A C 1
ATOM 712 O O . ASP A 1 94 ? 41.78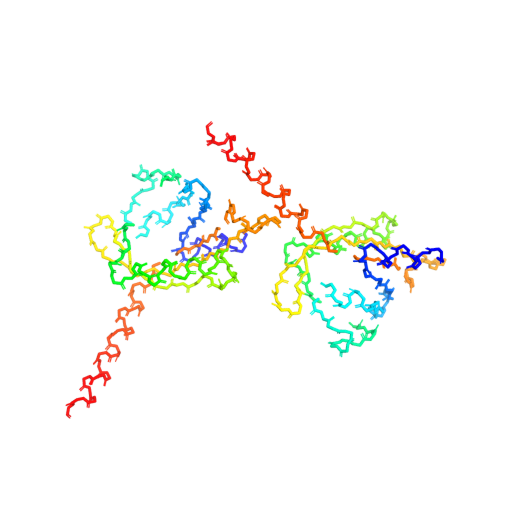1 22.636 -6.930 1.00 25.76 91 ASP A O 1
ATOM 717 N N . PHE A 1 95 ? 42.836 21.070 -8.147 1.00 24.81 92 PHE A N 1
ATOM 718 C CA . PHE A 1 95 ? 43.159 20.284 -6.969 1.00 20.69 92 PHE A CA 1
ATOM 719 C C . PHE A 1 95 ? 44.411 20.768 -6.285 1.00 19.22 92 PHE A C 1
ATOM 720 O O . PHE A 1 95 ? 45.380 21.129 -6.938 1.00 22.78 92 PHE A O 1
ATOM 728 N N . ARG A 1 96 ? 44.378 20.789 -4.959 1.00 16.93 93 ARG A N 1
ATOM 729 C CA . ARG A 1 96 ? 45.579 20.999 -4.166 1.00 16.88 93 ARG A CA 1
ATOM 730 C C . ARG A 1 96 ? 45.721 19.853 -3.160 1.00 17.30 93 ARG A C 1
ATOM 731 O O . ARG A 1 96 ? 44.741 19.198 -2.811 1.00 19.92 93 ARG A O 1
ATOM 739 N N . TRP A 1 97 ? 46.932 19.608 -2.682 1.00 16.11 94 TRP A N 1
ATOM 740 C CA . TRP A 1 97 ? 47.119 18.661 -1.602 1.00 16.10 94 TRP A CA 1
ATOM 741 C C . TRP A 1 97 ? 47.062 19.411 -0.285 1.00 15.67 94 TRP A C 1
ATOM 742 O O . TRP A 1 97 ? 47.619 20.493 -0.159 1.00 14.88 94 TRP A O 1
ATOM 753 N N . ILE A 1 98 ? 46.374 18.825 0.685 1.00 16.19 95 ILE A N 1
ATOM 754 C CA . ILE A 1 98 ? 46.413 19.302 2.059 1.00 17.41 95 ILE A CA 1
ATOM 755 C C . ILE A 1 98 ? 46.859 18.168 2.986 1.00 16.84 95 ILE A C 1
ATOM 756 O O . ILE A 1 98 ? 46.594 16.987 2.720 1.00 17.21 95 ILE A O 1
ATOM 761 N N . GLN A 1 99 ? 47.543 18.525 4.069 1.00 17.50 96 GLN A N 1
ATOM 762 C CA . GLN A 1 99 ? 47.675 17.625 5.217 1.00 17.55 96 GLN A CA 1
ATOM 763 C C . GLN A 1 99 ? 46.581 18.011 6.221 1.00 17.57 96 GLN A C 1
ATOM 764 O O . GLN A 1 99 ? 46.408 19.194 6.513 1.00 17.42 96 GLN A O 1
ATOM 770 N N . SER A 1 100 ? 45.822 17.029 6.711 1.00 17.89 97 SER A N 1
ATOM 771 C CA . SER A 1 100 ? 44.763 17.282 7.702 1.00 16.85 97 SER A CA 1
ATOM 772 C C . SER A 1 100 ? 45.049 16.470 8.957 1.00 17.20 97 SER A C 1
ATOM 773 O O . SER A 1 100 ? 45.263 15.255 8.889 1.00 18.32 97 SER A O 1
ATOM 776 N N A ARG A 1 101 ? 45.029 17.150 10.100 0.65 16.69 98 ARG A N 1
ATOM 777 N N B ARG A 1 101 ? 45.126 17.166 10.090 0.35 16.78 98 ARG A N 1
ATOM 778 C CA A ARG A 1 101 ? 45.297 16.534 11.400 0.65 17.01 98 ARG A CA 1
ATOM 779 C CA B ARG A 1 101 ? 45.280 16.543 11.402 0.35 16.96 98 ARG A CA 1
ATOM 780 C C A ARG A 1 101 ? 44.256 17.005 12.411 0.65 16.29 98 ARG A C 1
ATOM 781 C C B ARG A 1 101 ? 44.061 16.896 12.231 0.35 16.26 98 ARG A C 1
ATOM 782 O O A ARG A 1 101 ? 43.885 18.169 12.435 0.65 16.19 98 ARG A O 1
ATOM 783 O O B ARG A 1 101 ? 43.377 17.880 11.956 0.35 16.40 98 ARG A O 1
ATOM 798 N N . GLY A 1 102 ? 43.785 16.099 13.252 1.00 14.98 99 GLY A N 1
ATOM 799 C CA . GLY A 1 102 ? 42.711 16.440 14.156 1.00 15.41 99 GLY A CA 1
ATOM 800 C C . GLY A 1 102 ? 42.515 15.441 15.266 1.00 14.80 99 GLY A C 1
ATOM 801 O O . GLY A 1 102 ? 43.051 14.341 15.228 1.00 14.70 99 GLY A O 1
ATOM 802 N N . GLN A 1 103 ? 41.725 15.856 16.249 1.00 14.93 100 GLN A N 1
ATOM 803 C CA . GLN A 1 103 ? 41.499 15.089 17.453 1.00 15.38 100 GLN A CA 1
ATOM 804 C C . GLN A 1 103 ? 40.044 15.221 17.843 1.00 14.97 100 GLN A C 1
ATOM 805 O O . GLN A 1 103 ? 39.538 16.334 18.047 1.00 14.67 100 GLN A O 1
ATOM 811 N N . ALA A 1 104 ? 39.388 14.068 17.938 1.00 14.90 101 ALA A N 1
ATOM 812 C CA . ALA A 1 104 ? 37.997 13.974 18.337 1.00 14.27 101 ALA A CA 1
ATOM 813 C C . ALA A 1 104 ? 37.844 13.966 19.869 1.00 15.52 101 ALA A C 1
ATOM 814 O O . ALA A 1 104 ? 38.799 13.708 20.598 1.00 16.17 101 ALA A O 1
ATOM 816 N N A LEU A 1 105 ? 36.633 14.248 20.336 0.65 15.36 102 LEU A N 1
ATOM 817 N N B LEU A 1 105 ? 36.635 14.267 20.332 0.35 15.47 102 LEU A N 1
ATOM 818 C CA A LEU A 1 105 ? 36.285 14.152 21.745 0.65 15.97 102 LEU A CA 1
ATOM 819 C CA B LEU A 1 105 ? 36.284 14.155 21.739 0.35 15.97 102 LEU A CA 1
ATOM 820 C C A LEU A 1 105 ? 35.099 13.228 21.833 0.65 16.55 102 LEU A C 1
ATOM 821 C C B LEU A 1 105 ? 35.080 13.241 21.851 0.35 16.64 102 LEU A C 1
ATOM 822 O O A LEU A 1 105 ? 34.148 13.380 21.068 0.65 16.97 102 LEU A O 1
ATOM 823 O O B LEU A 1 105 ? 34.102 13.409 21.123 0.35 16.90 102 LEU A O 1
ATOM 832 N N . TRP A 1 106 ? 35.163 12.274 22.762 1.00 17.92 103 TRP A N 1
ATOM 833 C CA . TRP A 1 106 ? 34.103 11.281 22.966 1.00 17.74 103 TRP A CA 1
ATOM 834 C C . TRP A 1 106 ? 33.444 11.423 24.321 1.00 18.18 103 TRP A C 1
ATOM 835 O O . TRP A 1 106 ? 34.094 11.785 25.304 1.00 18.37 103 TRP A O 1
ATOM 846 N N . ASN A 1 107 ? 32.156 11.116 24.376 1.00 17.67 104 ASN A N 1
ATOM 847 C CA . A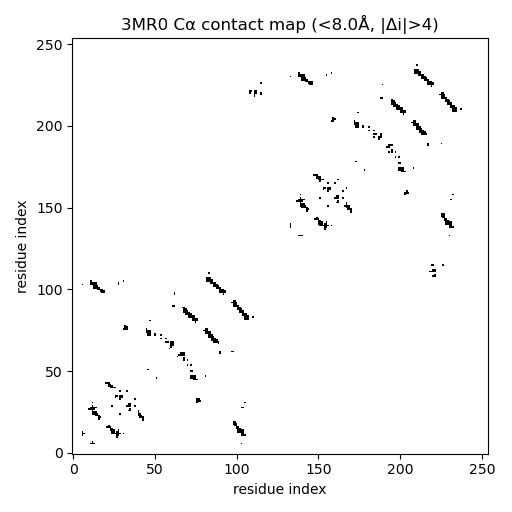SN A 1 107 ? 31.460 11.092 25.651 1.00 16.97 104 ASN A CA 1
ATOM 848 C C . ASN A 1 107 ? 31.759 9.759 26.350 1.00 16.28 104 ASN A C 1
ATOM 849 O O . ASN A 1 107 ? 32.570 8.975 25.860 1.00 16.57 104 ASN A O 1
ATOM 854 N N . SER A 1 108 ? 31.147 9.506 27.504 1.00 16.69 105 SER A N 1
ATOM 855 C CA . SER A 1 108 ? 31.467 8.284 28.244 1.00 17.80 105 SER A CA 1
ATOM 856 C C . SER A 1 108 ? 30.933 7.038 27.541 1.00 20.00 105 SER A C 1
ATOM 857 O O . SER A 1 108 ? 31.318 5.913 27.863 1.00 21.21 105 SER A O 1
ATOM 860 N N . ALA A 1 109 ? 30.051 7.251 26.572 1.00 20.58 106 ALA A N 1
ATOM 861 C CA . ALA A 1 109 ? 29.522 6.167 25.761 1.00 21.66 106 ALA A CA 1
ATOM 862 C C . ALA A 1 109 ? 30.425 5.790 24.570 1.00 21.95 106 ALA A C 1
ATOM 863 O O . ALA A 1 109 ? 30.059 4.933 23.778 1.00 23.63 106 ALA A O 1
ATOM 865 N N . GLY A 1 110 ? 31.599 6.418 24.443 1.00 20.78 107 GLY A N 1
ATOM 866 C CA . GLY A 1 110 ? 32.471 6.189 23.302 1.00 20.99 107 GLY A CA 1
ATOM 867 C C . GLY A 1 110 ? 32.097 6.885 21.987 1.00 23.40 107 GLY A C 1
ATOM 868 O O . GLY A 1 110 ? 32.699 6.600 20.945 1.00 23.30 107 GLY A O 1
ATOM 869 N N . GLU A 1 111 ? 31.122 7.803 22.033 1.00 25.05 108 GLU A N 1
ATOM 870 C CA . GLU A 1 111 ? 30.605 8.473 20.844 1.00 23.46 108 GLU A CA 1
ATOM 871 C C . GLU A 1 111 ? 31.297 9.802 20.672 1.00 22.73 108 GLU A C 1
ATOM 872 O O . GLU A 1 111 ? 31.498 10.508 21.655 1.00 22.31 108 GLU A O 1
ATOM 878 N N . PRO A 1 112 ? 31.647 10.165 19.421 1.00 22.44 109 PRO A N 1
ATOM 879 C CA . PRO A 1 112 ? 32.240 11.484 19.186 1.00 21.01 109 PRO A CA 1
ATOM 880 C C . PRO A 1 112 ? 31.188 12.605 19.260 1.00 20.70 109 PRO A C 1
ATOM 881 O O . PRO A 1 112 ? 30.111 12.470 18.681 1.00 23.35 109 PRO A O 1
ATOM 885 N N . TYR A 1 113 ? 31.495 13.688 19.966 1.00 18.68 110 TYR A N 1
ATOM 886 C CA . TYR A 1 113 ? 30.637 14.865 19.925 1.00 18.14 110 TYR A CA 1
ATOM 887 C C . TYR A 1 113 ? 31.337 16.055 19.322 1.00 19.24 110 TYR A C 1
ATOM 888 O O . TYR A 1 113 ? 30.692 17.026 18.976 1.00 20.35 110 TYR A O 1
ATOM 897 N N . ARG A 1 114 ? 32.658 15.990 19.189 1.00 19.94 111 ARG A N 1
ATOM 898 C CA . ARG A 1 114 ? 33.411 17.108 18.635 1.00 18.48 111 ARG A CA 1
ATOM 899 C C . ARG A 1 114 ? 34.695 16.581 18.040 1.00 17.75 111 ARG A C 1
ATOM 900 O O . ARG A 1 114 ? 35.121 15.508 18.390 1.00 17.46 111 ARG A O 1
ATOM 916 N N A VAL A 1 116 ? 38.499 18.653 16.547 0.30 16.83 113 VAL A N 1
ATOM 917 N N B VAL A 1 116 ? 38.509 18.640 16.533 0.70 16.88 113 VAL A N 1
ATOM 918 C CA A VAL A 1 116 ? 39.151 19.896 16.153 0.30 16.89 113 VAL A CA 1
ATOM 919 C CA B VAL A 1 116 ? 39.165 19.890 16.164 0.70 16.98 113 VAL A CA 1
ATOM 920 C C A VAL A 1 116 ? 40.474 19.607 15.470 0.30 16.86 113 VAL A C 1
ATOM 921 C C B VAL A 1 116 ? 40.492 19.624 15.487 0.70 16.87 113 VAL A C 1
ATOM 922 O O A VAL A 1 116 ? 41.182 18.676 15.843 0.30 17.28 113 VAL A O 1
ATOM 923 O O B VAL A 1 116 ? 41.229 18.735 15.893 0.70 17.44 113 VAL A O 1
ATOM 930 N N . GLY A 1 117 ? 40.807 20.403 14.463 1.00 15.97 114 GLY A N 1
ATOM 931 C CA . GLY A 1 117 ? 42.051 20.209 13.761 1.00 15.53 114 GLY A CA 1
ATOM 932 C C . GLY A 1 117 ? 42.377 21.321 12.801 1.00 15.48 114 GLY A C 1
ATOM 933 O O . GLY A 1 117 ? 41.806 22.403 12.836 1.00 17.57 114 GLY A O 1
ATOM 934 N N . TRP A 1 118 ? 43.332 21.048 11.934 1.00 15.27 115 TRP A N 1
ATOM 935 C CA . TRP A 1 118 ? 43.787 22.039 10.986 1.00 15.00 115 TRP A CA 1
ATOM 936 C C . TRP A 1 118 ? 44.044 21.428 9.615 1.00 14.49 115 TRP A C 1
ATOM 937 O O . TRP A 1 118 ? 44.048 20.208 9.444 1.00 15.51 115 TRP A O 1
ATOM 948 N N . ILE A 1 119 ? 44.255 22.285 8.635 1.00 15.31 116 ILE A N 1
ATOM 949 C CA . ILE A 1 119 ? 44.748 21.848 7.355 1.00 14.95 116 ILE A CA 1
ATOM 950 C C . ILE A 1 119 ? 45.921 22.749 6.955 1.00 16.12 116 ILE A C 1
ATOM 951 O O . ILE A 1 119 ? 45.972 23.916 7.330 1.00 15.81 116 ILE A O 1
ATOM 964 N N . ASP A 1 121 ? 48.326 23.572 3.270 1.00 14.29 118 ASP A N 1
ATOM 965 C CA . ASP A 1 121 ? 48.510 23.286 1.849 1.00 16.32 118 ASP A CA 1
ATOM 966 C C . ASP A 1 121 ? 49.908 22.770 1.631 1.00 16.55 118 ASP A C 1
ATOM 967 O O . ASP A 1 121 ? 50.860 23.519 1.815 1.00 16.98 118 ASP A O 1
ATOM 972 N N . VAL A 1 122 ? 50.020 21.495 1.257 1.00 14.73 119 VAL A N 1
ATOM 973 C CA . VAL A 1 122 ? 51.314 20.834 1.046 1.00 14.47 119 VAL A CA 1
ATOM 974 C C . VAL A 1 122 ? 51.543 20.464 -0.428 1.00 14.77 119 VAL A C 1
ATOM 975 O O . VAL A 1 122 ? 52.285 19.535 -0.730 1.00 16.21 119 VAL A O 1
ATOM 979 N N . THR A 1 123 ? 50.912 21.210 -1.336 1.00 13.56 120 THR A N 1
ATOM 980 C CA . THR A 1 123 ? 50.943 20.880 -2.746 1.00 13.32 120 THR A CA 1
ATOM 981 C C . THR A 1 123 ? 52.344 20.822 -3.296 1.00 15.73 120 THR A C 1
ATOM 982 O O . THR A 1 123 ? 52.705 19.836 -3.928 1.00 16.79 120 THR A O 1
ATOM 986 N N . ASP A 1 124 ? 53.127 21.874 -3.061 1.00 17.25 121 ASP A N 1
ATOM 987 C CA . ASP A 1 124 ? 54.481 21.995 -3.637 1.00 18.93 121 ASP A CA 1
ATOM 988 C C . ASP A 1 124 ? 55.445 20.911 -3.202 1.00 16.90 121 ASP A C 1
ATOM 989 O O . ASP A 1 124 ? 56.259 20.457 -3.998 1.00 16.98 121 ASP A O 1
ATOM 994 N N . ARG A 1 125 ? 55.379 20.511 -1.938 1.00 16.51 122 ARG A N 1
ATOM 995 C CA . ARG A 1 125 ? 56.157 19.367 -1.498 1.00 16.04 122 ARG A CA 1
ATOM 996 C C . ARG A 1 125 ? 55.721 18.118 -2.242 1.00 15.76 122 ARG A C 1
ATOM 997 O O . ARG A 1 125 ? 56.565 17.344 -2.666 1.00 15.19 122 ARG A O 1
ATOM 1005 N N . LYS A 1 126 ? 54.408 17.927 -2.405 1.00 16.11 123 LYS A N 1
ATOM 1006 C CA . LYS A 1 126 ? 53.892 16.717 -3.060 1.00 16.26 123 LYS A CA 1
ATOM 1007 C C . LYS A 1 126 ? 54.276 16.675 -4.549 1.00 14.99 123 LYS A C 1
ATOM 1008 O O . LYS A 1 126 ? 54.502 15.584 -5.109 1.00 15.65 123 LYS A O 1
ATOM 1014 N N A ARG A 1 127 ? 54.360 17.853 -5.167 0.36 14.97 124 ARG A N 1
ATOM 1015 N N B ARG A 1 127 ? 54.362 17.857 -5.164 0.64 14.94 124 ARG A N 1
ATOM 1016 C CA A ARG A 1 127 ? 54.840 17.990 -6.543 0.36 15.17 124 ARG A CA 1
ATOM 1017 C CA B ARG A 1 127 ? 54.826 18.015 -6.549 0.64 15.23 124 ARG A CA 1
ATOM 1018 C C A ARG A 1 127 ? 56.253 17.461 -6.654 0.36 15.31 124 ARG A C 1
ATOM 1019 C C B ARG A 1 127 ? 56.261 17.535 -6.703 0.64 15.28 124 ARG A C 1
ATOM 1020 O O A ARG A 1 127 ? 56.554 16.634 -7.510 0.36 15.84 124 ARG A O 1
ATOM 1021 O O B ARG A 1 127 ? 56.581 16.800 -7.634 0.64 15.93 124 ARG A O 1
ATOM 1036 N N . ASP A 1 128 ? 57.127 17.972 -5.793 1.00 15.08 125 ASP A N 1
ATOM 1037 C CA . ASP A 1 128 ? 58.558 17.633 -5.854 1.00 16.61 125 ASP A CA 1
ATOM 1038 C C . ASP A 1 128 ? 58.855 16.160 -5.470 1.00 15.28 125 ASP A C 1
ATOM 1039 O O . ASP A 1 128 ? 59.717 15.504 -6.052 1.00 14.88 125 ASP A O 1
ATOM 1044 N N . GLU A 1 129 ? 58.111 15.638 -4.513 1.00 16.70 126 GLU A N 1
ATOM 1045 C CA . GLU A 1 129 ? 58.194 14.220 -4.195 1.00 17.11 126 GLU A CA 1
ATOM 1046 C C . GLU A 1 129 ? 57.807 13.346 -5.390 1.00 17.00 126 GLU A C 1
ATOM 1047 O O . GLU A 1 129 ? 58.471 12.354 -5.668 1.00 18.46 126 GLU A O 1
ATOM 1053 N N . ASP A 1 130 ? 56.716 13.672 -6.078 1.00 17.03 127 ASP A N 1
ATOM 1054 C CA . ASP A 1 130 ? 56.347 12.882 -7.248 1.00 14.99 127 ASP A CA 1
ATOM 1055 C C . ASP A 1 130 ? 57.338 13.087 -8.393 1.00 14.20 127 ASP A C 1
ATOM 1056 O O . ASP A 1 130 ? 57.677 12.143 -9.099 1.00 15.70 127 ASP A O 1
ATOM 1061 N N . ALA A 1 131 ? 57.770 14.321 -8.597 1.00 14.50 128 ALA A N 1
ATOM 1062 C CA . ALA A 1 131 ? 58.799 14.594 -9.582 1.00 15.45 128 ALA A CA 1
ATOM 1063 C C . ALA A 1 131 ? 60.005 13.682 -9.333 1.00 16.92 128 ALA A C 1
ATOM 1064 O O . ALA A 1 131 ? 60.495 13.037 -10.258 1.00 18.83 128 ALA A O 1
ATOM 1066 N N . LEU A 1 132 ? 60.486 13.616 -8.093 1.00 15.66 129 LEU A N 1
ATOM 1067 C CA . LEU A 1 132 ? 61.601 12.728 -7.764 1.00 16.58 129 LEU A CA 1
ATOM 1068 C C . LEU A 1 132 ? 61.217 11.287 -8.038 1.00 16.42 129 LEU A C 1
ATOM 1069 O O . LEU A 1 132 ? 61.961 10.539 -8.668 1.00 18.31 129 LEU A O 1
ATOM 1074 N N . ARG A 1 133 ? 60.043 10.909 -7.550 1.00 16.47 130 ARG A N 1
ATOM 1075 C CA . ARG A 1 133 ? 59.559 9.549 -7.658 1.00 18.34 130 ARG A CA 1
ATOM 1076 C C . ARG A 1 133 ? 59.560 9.094 -9.118 1.00 18.48 130 ARG A C 1
ATOM 1077 O O . ARG A 1 133 ? 59.981 7.977 -9.428 1.00 20.05 130 ARG A O 1
ATOM 1085 N N . VAL A 1 134 ? 59.094 9.965 -10.013 1.00 17.26 131 VAL A N 1
ATOM 1086 C CA . VAL A 1 134 ? 59.058 9.666 -11.451 1.00 17.34 131 VAL A CA 1
ATOM 1087 C C . VAL A 1 134 ? 60.463 9.565 -12.078 1.00 17.01 131 VAL A C 1
ATOM 1088 O O . VAL A 1 134 ? 60.723 8.676 -12.877 1.00 18.89 131 VAL A O 1
ATOM 1092 N N . SER A 1 135 ? 61.360 10.478 -11.715 1.00 17.29 132 SER A N 1
ATOM 1093 C CA . SER A 1 135 ? 62.770 10.410 -12.130 1.00 17.00 132 SER A CA 1
ATOM 1094 C C . SER A 1 135 ? 63.425 9.073 -11.776 1.00 16.84 132 SER A C 1
ATOM 1095 O O . SER A 1 135 ? 64.165 8.516 -12.569 1.00 16.74 132 SER A O 1
ATOM 1098 N N . ARG A 1 136 ? 63.183 8.590 -10.567 1.00 16.66 133 ARG A N 1
ATOM 1099 C CA . ARG A 1 136 ? 63.705 7.295 -10.121 1.00 17.08 133 ARG A CA 1
ATOM 1100 C C . ARG A 1 136 ? 63.134 6.107 -10.932 1.00 18.38 133 ARG A C 1
ATOM 1101 O O . ARG A 1 136 ? 63.886 5.227 -11.341 1.00 18.94 133 ARG A O 1
ATOM 1109 N N A GLU A 1 137 ? 61.820 6.091 -11.177 0.48 19.42 134 GLU A N 1
ATOM 1110 N N B GLU A 1 137 ? 61.825 6.106 -11.163 0.52 19.40 134 GLU A N 1
ATOM 1111 C CA A GLU A 1 137 ? 61.197 5.017 -11.975 0.48 20.55 134 GLU A CA 1
ATOM 1112 C CA B GLU A 1 137 ? 61.188 5.073 -11.976 0.52 20.47 134 GLU A CA 1
ATOM 1113 C C A GLU A 1 137 ? 61.676 5.001 -13.431 0.48 22.09 134 GLU A C 1
ATOM 1114 C C B GLU A 1 137 ? 61.830 5.030 -13.355 0.52 22.10 134 GLU A C 1
ATOM 1115 O O A GLU A 1 137 ? 61.888 3.938 -14.014 0.48 23.15 134 GLU A O 1
ATOM 1116 O O B GLU A 1 137 ? 62.313 3.990 -13.805 0.52 23.25 134 GLU A O 1
ATOM 1127 N N . GLU A 1 138 ? 61.852 6.175 -14.020 1.00 22.59 135 GLU A N 1
ATOM 1128 C CA . GLU A 1 138 ? 62.393 6.262 -15.363 1.00 23.80 135 GLU A CA 1
ATOM 1129 C C . GLU A 1 138 ? 63.854 5.815 -15.478 1.00 23.08 135 GLU A C 1
ATOM 1130 O O . GLU A 1 138 ? 64.252 5.259 -16.498 1.00 25.15 135 GLU A O 1
ATOM 1136 N N . LEU A 1 139 ? 64.657 6.073 -14.447 1.00 21.30 136 LEU A N 1
ATOM 1137 C CA . LEU A 1 139 ? 66.062 5.657 -14.453 1.00 19.27 136 LEU A CA 1
ATOM 1138 C C . LEU A 1 139 ? 66.173 4.140 -14.347 1.00 20.82 136 LEU A C 1
ATOM 1139 O O . LEU A 1 139 ? 67.050 3.523 -14.944 1.00 21.95 136 LEU A O 1
ATOM 1144 N N . ARG A 1 140 ? 65.272 3.539 -13.590 1.00 21.92 137 ARG A N 1
ATOM 1145 C CA . ARG A 1 140 ? 65.247 2.101 -13.474 1.00 22.78 137 ARG A CA 1
ATOM 1146 C C . ARG A 1 140 ? 64.754 1.404 -14.749 1.00 25.51 137 ARG A C 1
ATOM 1147 O O . ARG A 1 140 ? 64.985 0.209 -14.925 1.00 26.37 137 ARG A O 1
ATOM 1155 N N A ARG A 1 141 ? 64.049 2.117 -15.622 0.39 25.78 138 ARG A N 1
ATOM 1156 N N B ARG A 1 141 ? 64.119 2.171 -15.634 0.61 25.76 138 ARG A N 1
ATOM 1157 C CA A ARG A 1 141 ? 63.710 1.519 -16.911 0.39 26.48 138 ARG A CA 1
ATOM 1158 C CA B ARG A 1 141 ? 63.629 1.671 -16.918 0.61 26.38 138 ARG A CA 1
ATOM 1159 C C A ARG A 1 141 ? 64.605 2.034 -18.033 0.39 27.09 138 ARG A C 1
ATOM 1160 C C B ARG A 1 141 ? 64.692 1.724 -18.016 0.61 27.22 138 ARG A C 1
ATOM 1161 O O A ARG A 1 141 ? 64.170 2.235 -19.166 0.39 27.56 138 ARG A O 1
ATOM 1162 O O B ARG A 1 141 ? 64.448 1.290 -19.142 0.61 27.78 138 ARG A O 1
ATOM 1177 N N . LEU A 1 142 ? 65.870 2.241 -17.688 1.00 28.00 139 LEU A N 1
ATOM 1178 C CA . LEU A 1 142 ? 66.929 2.418 -18.677 1.00 32.45 139 LEU A CA 1
ATOM 1179 C C . LEU A 1 142 ? 67.920 1.249 -18.717 1.00 34.17 139 LEU A C 1
ATOM 1180 O O . LEU A 1 142 ? 68.499 0.875 -17.694 1.00 35.07 139 LEU A O 1
ATOM 1185 N N . GLU B 1 9 ? 42.081 2.446 -14.223 1.00 37.49 6 GLU B N 1
ATOM 1186 C CA . GLU B 1 9 ? 40.893 2.175 -13.406 1.00 40.00 6 GLU B CA 1
ATOM 1187 C C . GLU B 1 9 ? 39.588 2.272 -14.234 1.00 40.75 6 GLU B C 1
ATOM 1188 O O . GLU B 1 9 ? 39.340 1.468 -15.147 1.00 39.71 6 GLU B O 1
ATOM 1194 N N . ARG B 1 10 ? 38.745 3.250 -13.893 1.00 39.99 7 ARG B N 1
ATOM 1195 C CA . ARG B 1 10 ? 37.757 3.744 -14.833 1.00 36.71 7 ARG B CA 1
ATOM 1196 C C . ARG B 1 10 ? 38.516 4.046 -16.118 1.00 36.31 7 ARG B C 1
ATOM 1197 O O . ARG B 1 10 ? 38.152 3.552 -17.189 1.00 36.10 7 ARG B O 1
ATOM 1205 N N . PHE B 1 11 ? 39.591 4.838 -15.960 1.00 36.68 8 PHE B N 1
ATOM 1206 C CA . PHE B 1 11 ? 40.434 5.432 -17.026 1.00 37.27 8 PHE B CA 1
ATOM 1207 C C . PHE B 1 11 ? 40.882 4.447 -18.119 1.00 40.41 8 PHE B C 1
ATOM 1208 O O . PHE B 1 11 ? 40.701 4.694 -19.312 1.00 40.00 8 PHE B O 1
ATOM 1216 N N . GLN B 1 12 ? 41.461 3.328 -17.692 1.00 42.85 9 GLN B N 1
ATOM 1217 C CA . GLN B 1 12 ? 41.933 2.286 -18.600 1.00 42.67 9 GLN B CA 1
ATOM 1218 C C . GLN B 1 12 ? 40.805 1.414 -19.144 1.00 39.93 9 GLN B C 1
ATOM 1219 O O . GLN B 1 12 ? 40.758 1.101 -20.330 1.00 39.50 9 GLN B O 1
ATOM 1225 N N . LEU B 1 13 ? 39.890 1.019 -18.275 1.00 39.25 10 LEU B N 1
ATOM 1226 C CA . LEU B 1 13 ? 38.760 0.205 -18.712 1.00 39.08 10 LEU B CA 1
ATOM 1227 C C . LEU B 1 13 ? 37.906 0.946 -19.757 1.00 37.56 10 LEU B C 1
ATOM 1228 O O . LEU B 1 13 ? 37.450 0.347 -20.744 1.00 37.22 10 LEU B O 1
ATOM 1233 N N . ALA B 1 14 ? 37.698 2.246 -19.554 1.00 35.00 11 ALA B N 1
ATOM 1234 C CA . ALA B 1 14 ? 37.072 3.056 -20.595 1.00 32.40 11 ALA B CA 1
ATOM 1235 C C . ALA B 1 14 ? 38.017 3.201 -21.790 1.00 31.47 11 ALA B C 1
ATOM 1236 O O . ALA B 1 14 ? 37.588 3.078 -22.936 1.00 32.27 11 ALA B O 1
ATOM 1238 N N . VAL B 1 15 ? 39.300 3.457 -21.514 1.00 30.16 12 VAL B N 1
ATOM 1239 C CA . VAL B 1 15 ? 40.340 3.526 -22.547 1.00 29.12 12 VAL B CA 1
ATOM 1240 C C . VAL B 1 15 ? 40.234 2.361 -23.558 1.00 28.40 12 VAL B C 1
ATOM 1241 O O . VAL B 1 15 ? 40.071 2.572 -24.759 1.00 27.29 12 VAL B O 1
ATOM 1245 N N . SER B 1 16 ? 40.288 1.134 -23.052 1.00 28.63 13 SER B N 1
ATOM 1246 C CA . SER B 1 16 ? 40.189 -0.060 -23.879 1.00 28.17 13 SER B CA 1
ATOM 1247 C C . SER B 1 16 ? 38.790 -0.250 -24.489 1.00 25.88 13 SER B C 1
ATOM 1248 O O . SER B 1 16 ? 38.649 -0.745 -25.601 1.00 26.79 13 SER B O 1
ATOM 1251 N N . GLY B 1 17 ? 37.754 0.141 -23.763 1.00 23.25 14 GLY B N 1
ATOM 1252 C CA . GLY B 1 17 ? 36.422 0.092 -24.329 1.00 22.97 14 GLY B CA 1
ATOM 1253 C C . GLY B 1 17 ? 36.269 1.171 -25.371 1.00 23.47 14 GLY B C 1
ATOM 1254 O O . GLY B 1 17 ? 35.499 0.998 -26.319 1.00 25.06 14 GLY B O 1
ATOM 1255 N N . ALA B 1 18 ? 37.019 2.268 -25.196 1.00 22.20 15 ALA B N 1
ATOM 1256 C CA . ALA B 1 18 ? 36.930 3.466 -26.045 1.00 19.72 15 ALA B CA 1
ATOM 1257 C C . ALA B 1 18 ? 37.749 3.397 -27.325 1.00 19.64 15 ALA B C 1
ATOM 1258 O O . ALA B 1 18 ? 37.655 4.273 -28.169 1.00 19.26 15 ALA B O 1
ATOM 1260 N N A SER B 1 19 ? 38.528 2.329 -27.472 0.78 19.65 16 SER B N 1
ATOM 1261 N N B SER B 1 19 ? 38.574 2.362 -27.445 0.22 19.57 16 SER B N 1
ATOM 1262 C CA A SER B 1 19 ? 39.525 2.246 -28.530 0.78 19.22 16 SER B CA 1
ATOM 1263 C CA B SER B 1 19 ? 39.508 2.263 -28.557 0.22 19.22 16 SER B CA 1
ATOM 1264 C C A SER B 1 19 ? 40.331 3.539 -28.560 0.78 18.14 16 SER B C 1
ATOM 1265 C C B SER B 1 19 ? 40.420 3.487 -28.574 0.22 18.30 16 SER B C 1
ATOM 1266 O O A SER B 1 19 ? 40.525 4.137 -29.599 0.78 18.03 16 SER B O 1
ATOM 1267 O O B SER B 1 19 ? 40.773 3.996 -29.633 0.22 17.82 16 SER B O 1
ATOM 1272 N N . ALA B 1 20 ? 40.797 3.954 -27.387 1.00 17.93 17 ALA B N 1
ATOM 1273 C CA . ALA B 1 20 ? 41.690 5.103 -27.257 1.00 16.27 17 ALA B CA 1
ATOM 1274 C C . ALA B 1 20 ? 43.111 4.627 -26.983 1.00 18.09 17 ALA B C 1
ATOM 1275 O O . ALA B 1 20 ? 43.307 3.579 -26.347 1.00 18.52 17 ALA B O 1
ATOM 1277 N N . GLY B 1 21 ? 44.089 5.388 -27.480 1.00 17.31 18 GLY B N 1
ATOM 1278 C CA . GLY B 1 21 ? 45.490 5.120 -27.218 1.00 17.84 18 GLY B CA 1
ATOM 1279 C C . GLY B 1 21 ? 45.978 5.939 -26.044 1.00 19.89 18 GLY B C 1
ATOM 1280 O O . GLY B 1 21 ? 45.520 7.057 -25.819 1.00 22.58 18 GLY B O 1
ATOM 1281 N N A LEU B 1 22 ? 46.910 5.388 -25.275 0.66 20.17 19 LEU B N 1
ATOM 1282 N N B LEU B 1 22 ? 46.906 5.376 -25.281 0.34 19.96 19 LEU B N 1
ATOM 1283 C CA A LEU B 1 22 ? 47.430 6.072 -24.086 0.66 19.21 19 LEU B CA 1
ATOM 1284 C CA B LEU B 1 22 ? 47.467 6.080 -24.137 0.34 19.12 19 LEU B CA 1
ATOM 1285 C C A LEU B 1 22 ? 48.870 6.482 -24.348 0.66 18.29 19 LEU B C 1
ATOM 1286 C C B LEU B 1 22 ? 48.863 6.534 -24.462 0.34 18.23 19 LEU B C 1
ATOM 1287 O O A LEU B 1 22 ? 49.629 5.728 -24.946 0.66 18.82 19 LEU B O 1
ATOM 1288 O O B LEU B 1 22 ? 49.595 5.857 -25.179 0.34 18.52 19 LEU B O 1
ATOM 1297 N N . TRP B 1 23 ? 49.236 7.683 -23.925 1.00 17.50 20 TRP B N 1
ATOM 1298 C CA . TRP B 1 23 ? 50.591 8.163 -24.085 1.00 16.22 20 TRP B CA 1
ATOM 1299 C C . TRP B 1 23 ? 51.050 8.792 -22.785 1.00 15.98 20 TRP B C 1
ATOM 1300 O O . TRP B 1 23 ? 50.255 9.227 -21.965 1.00 17.28 20 TRP B O 1
ATOM 1311 N N . ASP B 1 24 ? 52.349 8.805 -22.604 1.00 15.41 21 ASP B N 1
ATOM 1312 C CA . ASP B 1 24 ? 52.949 9.287 -21.380 1.00 16.52 21 ASP B CA 1
ATOM 1313 C C . ASP B 1 24 ? 54.202 9.925 -21.899 1.00 15.96 21 ASP B C 1
ATOM 1314 O O . ASP B 1 24 ? 55.056 9.229 -22.429 1.00 17.62 21 ASP B O 1
ATOM 1319 N N . TRP B 1 25 ? 54.289 11.247 -21.779 1.00 15.51 22 TRP B N 1
ATOM 1320 C CA . TRP B 1 25 ? 55.387 12.040 -22.303 1.00 16.74 22 TRP B CA 1
ATOM 1321 C C . TRP B 1 25 ? 56.234 12.677 -21.195 1.00 19.12 22 TRP B C 1
ATOM 1322 O O . TRP B 1 25 ? 55.705 13.201 -20.220 1.00 20.21 22 TRP B O 1
ATOM 1333 N N . ASN B 1 26 ? 57.549 12.651 -21.365 1.00 20.80 23 ASN B N 1
ATOM 1334 C CA . ASN B 1 26 ? 58.438 13.417 -20.499 1.00 23.10 23 ASN B CA 1
ATOM 1335 C C . ASN B 1 26 ? 58.775 14.713 -21.209 1.00 25.39 23 ASN B C 1
ATOM 1336 O O . ASN B 1 26 ? 59.468 14.713 -22.233 1.00 25.48 23 ASN B O 1
ATOM 1341 N N . PRO B 1 27 ? 58.282 15.834 -20.679 1.00 27.10 24 PRO B N 1
ATOM 1342 C CA . PRO B 1 27 ? 58.547 17.087 -21.389 1.00 28.78 24 PRO B CA 1
ATOM 1343 C C . PRO B 1 27 ? 60.028 17.504 -21.335 1.00 30.40 24 PRO B C 1
ATOM 1344 O O . PRO B 1 27 ? 60.438 18.374 -22.097 1.00 31.53 24 PRO B O 1
ATOM 1348 N N . LYS B 1 28 ? 60.813 16.879 -20.465 1.00 31.00 25 LYS B N 1
ATOM 1349 C CA . LYS B 1 28 ? 62.198 17.281 -20.256 1.00 32.46 25 LYS B CA 1
ATOM 1350 C C . LYS B 1 28 ? 63.190 16.527 -21.169 1.00 35.75 25 LYS B C 1
ATOM 1351 O O . LYS B 1 28 ? 64.166 17.110 -21.653 1.00 38.16 25 LYS B O 1
ATOM 1357 N N . THR B 1 29 ? 62.924 15.248 -21.431 1.00 34.85 26 THR B N 1
ATOM 1358 C CA . THR B 1 29 ? 63.756 14.442 -22.332 1.00 32.12 26 THR B CA 1
ATOM 1359 C C . THR B 1 29 ? 63.088 14.214 -23.701 1.00 32.61 26 THR B C 1
ATOM 1360 O O . THR B 1 29 ? 63.765 14.059 -24.732 1.00 34.52 26 THR B O 1
ATOM 1364 N N . GLY B 1 30 ? 61.757 14.192 -23.724 1.00 29.80 27 GLY B N 1
ATOM 1365 C CA . GLY B 1 30 ? 61.039 14.050 -24.981 1.00 27.11 27 GLY B CA 1
ATOM 1366 C C . GLY B 1 30 ? 60.591 12.624 -25.259 1.00 24.84 27 GLY B C 1
ATOM 1367 O O . GLY B 1 30 ? 59.906 12.355 -26.250 1.00 25.25 27 GLY B O 1
ATOM 1368 N N . ALA B 1 31 ? 60.961 11.708 -24.373 1.00 22.42 28 ALA B N 1
ATOM 1369 C CA . ALA B 1 31 ? 60.510 10.318 -24.460 1.00 22.86 28 ALA B CA 1
ATOM 1370 C C . ALA B 1 31 ? 59.002 10.154 -24.184 1.00 22.26 28 ALA B C 1
ATOM 1371 O O . ALA B 1 31 ? 58.450 10.785 -23.292 1.00 21.53 28 ALA B O 1
ATOM 1381 N N . TYR B 1 33 ? 55.781 7.154 -23.866 1.00 23.87 30 TYR B N 1
ATOM 1382 C CA . TYR B 1 33 ? 55.285 5.780 -23.842 1.00 25.75 30 TYR B CA 1
ATOM 1383 C C . TYR B 1 33 ? 54.095 5.754 -24.741 1.00 25.51 30 TYR B C 1
ATOM 1384 O O . TYR B 1 33 ? 53.203 6.579 -24.584 1.00 24.86 30 TYR B O 1
ATOM 1393 N N . LEU B 1 34 ? 54.104 4.831 -25.701 1.00 25.50 31 LEU B N 1
ATOM 1394 C CA . LEU B 1 34 ? 52.994 4.660 -26.652 1.00 24.84 31 LEU B CA 1
ATOM 1395 C C . LEU B 1 34 ? 52.305 3.312 -26.467 1.00 24.04 31 LEU B C 1
ATOM 1396 O O . LEU B 1 34 ? 52.841 2.276 -26.868 1.00 26.32 31 LEU B O 1
ATOM 1401 N N . SER B 1 35 ? 51.122 3.311 -25.877 1.00 19.88 32 SER B N 1
ATOM 1402 C CA . SER B 1 35 ? 50.451 2.054 -25.667 1.00 20.25 32 SER B CA 1
ATOM 1403 C C . SER B 1 35 ? 50.214 1.407 -27.022 1.00 22.02 32 SER B C 1
ATOM 1404 O O . SER B 1 35 ? 50.250 2.076 -28.053 1.00 22.52 32 SER B O 1
ATOM 1407 N N . PRO B 1 36 ? 49.977 0.087 -27.033 1.00 22.91 33 PRO B N 1
ATOM 1408 C CA . PRO B 1 36 ? 49.726 -0.581 -28.317 1.00 21.95 33 PRO B CA 1
ATOM 1409 C C . PRO B 1 36 ? 48.580 0.030 -29.129 1.00 19.09 33 PRO B C 1
ATOM 1410 O O . PRO B 1 36 ? 48.716 0.084 -30.354 1.00 17.19 33 PRO B O 1
ATOM 1414 N N . HIS B 1 37 ? 47.491 0.488 -28.501 1.00 19.63 34 HIS B N 1
ATOM 1415 C CA . HIS B 1 37 ? 46.427 1.092 -29.318 1.00 22.80 34 HIS B CA 1
ATOM 1416 C C . HIS B 1 37 ? 46.723 2.503 -29.861 1.00 21.22 34 HIS B C 1
ATOM 1417 O O . HIS B 1 37 ? 46.195 2.907 -30.905 1.00 21.56 34 HIS B O 1
ATOM 1424 N N . PHE B 1 38 ? 47.584 3.226 -29.163 1.00 19.34 35 PHE B N 1
ATOM 1425 C CA . PHE B 1 38 ? 48.104 4.466 -29.680 1.00 16.72 35 PHE B CA 1
ATOM 1426 C C . PHE B 1 38 ? 48.759 4.133 -30.999 1.00 18.28 35 PHE B C 1
ATOM 1427 O O . PHE B 1 38 ? 48.547 4.813 -31.993 1.00 17.96 35 PHE B O 1
ATOM 1435 N N . LYS B 1 39 ? 49.568 3.080 -31.013 1.00 18.76 36 LYS B N 1
ATOM 1436 C CA . LYS B 1 39 ? 50.281 2.719 -32.229 1.00 18.78 36 LYS B CA 1
ATOM 1437 C C . LYS B 1 39 ? 49.279 2.354 -33.317 1.00 20.71 36 LYS B C 1
ATOM 1438 O O . LYS B 1 39 ? 49.358 2.846 -34.448 1.00 22.01 36 LYS B O 1
ATOM 1444 N N . LYS B 1 40 ? 48.338 1.487 -32.977 1.00 19.14 37 LYS B N 1
ATOM 1445 C CA . LYS B 1 40 ? 47.332 1.068 -33.925 1.00 20.61 37 LYS B CA 1
ATOM 1446 C C . LYS B 1 40 ? 46.614 2.254 -34.623 1.00 21.78 37 LYS B C 1
ATOM 1447 O O . LYS B 1 40 ? 46.448 2.264 -35.848 1.00 21.97 37 LYS B O 1
ATOM 1453 N N . ILE B 1 41 ? 46.204 3.260 -33.856 1.00 19.07 38 ILE B N 1
ATOM 1454 C CA . ILE B 1 41 ? 45.646 4.472 -34.446 1.00 17.79 38 ILE B CA 1
ATOM 1455 C C . ILE B 1 41 ? 46.604 5.132 -35.470 1.00 19.19 38 ILE B C 1
ATOM 1456 O O . ILE B 1 41 ? 46.174 5.532 -36.556 1.00 18.96 38 ILE B O 1
ATOM 1469 N N . GLY B 1 43 ? 48.787 3.640 -37.246 1.00 27.24 40 GLY B N 1
ATOM 1470 C CA . GLY B 1 43 ? 48.980 2.712 -38.358 1.00 27.16 40 GLY B CA 1
ATOM 1471 C C . GLY B 1 43 ? 49.966 1.578 -38.128 1.00 27.49 40 GLY B C 1
ATOM 1472 O O . GLY B 1 43 ? 50.244 0.805 -39.039 1.00 30.21 40 GLY B O 1
ATOM 1473 N N . TYR B 1 44 ? 50.486 1.462 -36.914 1.00 24.40 41 TYR B N 1
ATOM 1474 C CA . TYR B 1 44 ? 51.552 0.526 -36.629 1.00 22.70 41 TYR B CA 1
ATOM 1475 C C . TYR B 1 44 ? 51.054 -0.671 -35.868 1.00 21.82 41 TYR B C 1
ATOM 1476 O O . TYR B 1 44 ? 50.258 -0.526 -34.944 1.00 19.59 41 TYR B O 1
ATOM 1485 N N . GLU B 1 45 ? 51.524 -1.855 -36.259 1.00 22.74 42 GLU B N 1
ATOM 1486 C CA . GLU B 1 45 ? 51.428 -3.032 -35.397 1.00 22.97 42 GLU B CA 1
ATOM 1487 C C . GLU B 1 45 ? 52.271 -2.815 -34.127 1.00 23.65 42 GLU B C 1
ATOM 1488 O O . GLU B 1 45 ? 53.258 -2.076 -34.147 1.00 22.49 42 GLU B O 1
ATOM 1494 N N . ASP B 1 46 ? 51.901 -3.485 -33.033 1.00 25.29 43 ASP B N 1
ATOM 1495 C CA . ASP B 1 46 ? 52.418 -3.144 -31.696 1.00 27.81 43 ASP B CA 1
ATOM 1496 C C . ASP B 1 46 ? 53.906 -3.432 -31.528 1.00 29.19 43 ASP B C 1
ATOM 1497 O O . ASP B 1 46 ? 54.527 -3.063 -30.537 1.00 31.66 43 ASP B O 1
ATOM 1502 N N . HIS B 1 47 ? 54.477 -4.095 -32.512 1.00 28.80 44 HIS B N 1
ATOM 1503 C CA . HIS B 1 47 ? 55.850 -4.540 -32.420 1.00 29.37 44 HIS B CA 1
ATOM 1504 C C . HIS B 1 47 ? 56.679 -3.842 -33.488 1.00 28.82 44 HIS B C 1
ATOM 1505 O O . HIS B 1 47 ? 57.881 -4.054 -33.559 1.00 29.21 44 HIS B O 1
ATOM 1512 N N . GLU B 1 48 ? 56.016 -3.059 -34.344 1.00 27.4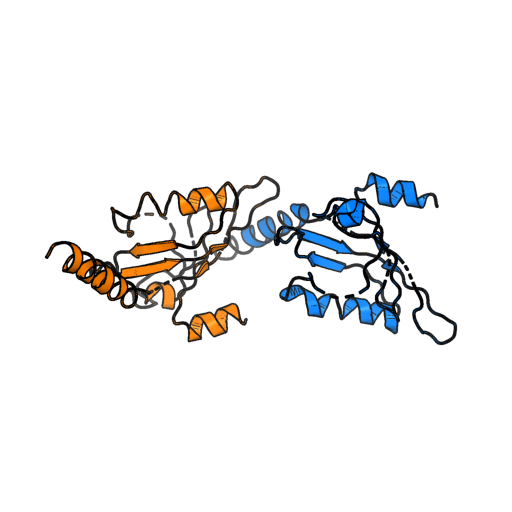6 45 GLU B N 1
ATOM 1513 C CA . GLU B 1 48 ? 56.681 -2.261 -35.380 1.00 25.77 45 GLU B CA 1
ATOM 1514 C C . GLU B 1 48 ? 57.209 -0.944 -34.826 1.00 28.53 45 GLU B C 1
ATOM 1515 O O . GLU B 1 48 ? 58.160 -0.385 -35.344 1.00 29.44 45 GLU B O 1
ATOM 1521 N N . LEU B 1 49 ? 56.554 -0.438 -33.789 1.00 30.23 46 LEU B N 1
ATOM 1522 C CA . LEU B 1 49 ? 56.991 0.768 -33.103 1.00 30.62 46 LEU B CA 1
ATOM 1523 C C . LEU B 1 49 ? 57.593 0.435 -31.749 1.00 31.48 46 LEU B C 1
ATOM 1524 O O . LEU B 1 49 ? 57.118 -0.470 -31.052 1.00 32.89 46 LEU B O 1
ATOM 1529 N N . PRO B 1 50 ? 58.618 1.195 -31.340 1.00 31.19 47 PRO B N 1
ATOM 1530 C CA . PRO B 1 50 ? 59.120 1.057 -29.966 1.00 31.66 47 PRO B CA 1
ATOM 1531 C C . PRO B 1 50 ? 58.000 1.346 -28.962 1.00 31.65 47 PRO B C 1
ATOM 1532 O O . PRO B 1 50 ? 57.084 2.106 -29.291 1.00 32.33 47 PRO B O 1
ATOM 1536 N N . ASP B 1 51 ? 58.050 0.731 -27.785 1.00 30.54 48 ASP B N 1
ATOM 1537 C CA . ASP B 1 51 ? 57.090 1.033 -26.728 1.00 31.30 48 ASP B CA 1
ATOM 1538 C C . ASP B 1 51 ? 57.293 2.467 -26.211 1.00 31.72 48 ASP B C 1
ATOM 1539 O O . ASP B 1 51 ? 56.341 3.225 -26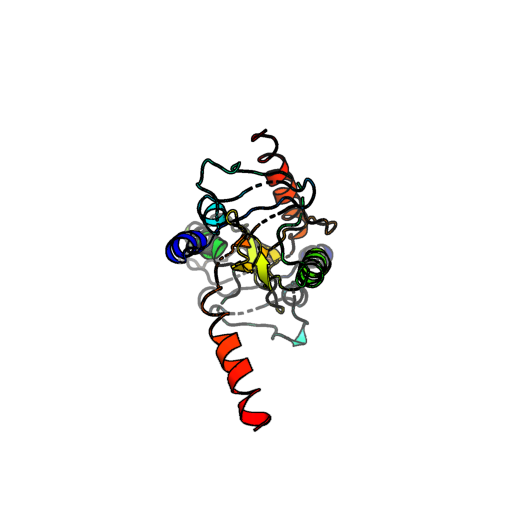.010 1.00 30.48 48 ASP B O 1
ATOM 1544 N N . GLU B 1 52 ? 58.545 2.840 -25.976 1.00 33.32 49 GLU B N 1
ATOM 1545 C CA . GLU B 1 52 ? 58.837 4.222 -25.631 1.00 33.25 49 GLU B CA 1
ATOM 1546 C C . GLU B 1 52 ? 59.731 4.812 -26.707 1.00 31.12 49 GLU B C 1
ATOM 1547 O O . GLU B 1 52 ? 60.845 4.369 -26.892 1.00 32.07 49 GLU B O 1
ATOM 1553 N N . ILE B 1 53 ? 59.214 5.778 -27.449 1.00 30.51 50 ILE B N 1
ATOM 1554 C CA . ILE B 1 53 ? 60.010 6.473 -28.443 1.00 32.73 50 ILE B CA 1
ATOM 1555 C C . ILE B 1 53 ? 60.701 7.649 -27.778 1.00 37.80 50 ILE B C 1
ATOM 1556 O O . ILE B 1 53 ? 60.379 7.996 -26.649 1.00 36.08 50 ILE B O 1
ATOM 1561 N N . THR B 1 54 ? 61.641 8.270 -28.493 1.00 42.82 51 THR B N 1
ATOM 1562 C CA . THR B 1 54 ? 62.285 9.514 -28.049 1.00 44.05 51 THR B CA 1
ATOM 1563 C C . THR B 1 54 ? 62.370 10.572 -29.170 1.00 43.55 51 THR B C 1
ATOM 1564 O O . THR B 1 54 ? 61.351 11.106 -29.628 1.00 42.75 51 THR B O 1
ATOM 1568 N N . GLU B 1 58 ? 56.422 16.256 -36.115 1.00 33.41 55 GLU B N 1
ATOM 1569 C CA . GLU B 1 58 ? 56.673 16.112 -37.545 1.00 34.69 55 GLU B CA 1
ATOM 1570 C C . GLU B 1 58 ? 55.519 15.418 -38.295 1.00 36.23 55 GLU B C 1
ATOM 1571 O O . GLU B 1 58 ? 55.299 15.682 -39.490 1.00 38.30 55 GLU B O 1
ATOM 1577 N N . SER B 1 59 ? 54.790 14.534 -37.604 1.00 32.15 56 SER B N 1
ATOM 1578 C CA . SER B 1 59 ? 53.698 13.780 -38.233 1.00 26.96 56 SER B CA 1
ATOM 1579 C C . SER B 1 59 ? 52.352 14.506 -38.278 1.00 20.74 56 SER B C 1
ATOM 1580 O O . SER B 1 59 ? 51.405 14.011 -38.853 1.00 21.79 56 SER B O 1
ATOM 1583 N N A ILE B 1 60 ? 52.245 15.670 -37.666 0.40 18.84 57 ILE B N 1
ATOM 1584 N N B ILE B 1 60 ? 52.287 15.689 -37.678 0.60 18.69 57 ILE B N 1
ATOM 1585 C CA A ILE B 1 60 ? 50.943 16.301 -37.666 0.40 18.58 57 ILE B CA 1
ATOM 1586 C CA B ILE B 1 60 ? 51.063 16.468 -37.646 0.60 18.54 57 ILE B CA 1
ATOM 1587 C C A ILE B 1 60 ? 50.792 17.242 -38.862 0.40 18.95 57 ILE B C 1
ATOM 1588 C C B ILE B 1 60 ? 50.848 17.119 -39.008 0.60 19.07 57 ILE B C 1
ATOM 1589 O O A ILE B 1 60 ? 51.746 17.878 -39.290 0.40 19.59 57 ILE B O 1
ATOM 1590 O O B ILE B 1 60 ? 51.813 17.469 -39.681 0.60 19.79 57 ILE B O 1
ATOM 1599 N N . HIS B 1 61 ? 49.596 17.266 -39.434 1.00 18.27 58 HIS B N 1
ATOM 1600 C CA . HIS B 1 61 ? 49.322 17.954 -40.700 1.00 16.15 58 HIS B CA 1
ATOM 1601 C C . HIS B 1 61 ? 49.916 19.349 -40.689 1.00 17.22 58 HIS B C 1
ATOM 1602 O O . HIS B 1 61 ? 49.822 20.042 -39.699 1.00 17.77 58 HIS B O 1
ATOM 1609 N N . PRO B 1 62 ? 50.528 19.775 -41.796 1.00 20.08 59 PRO B N 1
ATOM 1610 C CA . PRO B 1 62 ? 51.139 21.106 -41.785 1.00 20.40 59 PRO B CA 1
ATOM 1611 C C . PRO B 1 62 ? 50.173 22.203 -41.381 1.00 21.32 59 PRO B C 1
ATOM 1612 O O . PRO B 1 62 ? 50.580 23.160 -40.730 1.00 23.73 59 PRO B O 1
ATOM 1616 N N . ASP B 1 63 ? 48.907 22.070 -41.740 1.00 20.82 60 ASP B N 1
ATOM 1617 C CA . ASP B 1 63 ? 47.961 23.132 -41.475 1.00 20.59 60 ASP B CA 1
ATOM 1618 C C . ASP B 1 63 ? 47.496 23.111 -40.025 1.00 20.04 60 ASP B C 1
ATOM 1619 O O . ASP B 1 63 ? 46.730 23.972 -39.588 1.00 20.90 60 ASP B O 1
ATOM 1624 N N . ASP B 1 64 ? 47.986 22.132 -39.273 1.00 18.05 61 ASP B N 1
ATOM 1625 C CA . ASP B 1 64 ? 47.561 21.947 -37.895 1.00 18.13 61 ASP B CA 1
ATOM 1626 C C . ASP B 1 64 ? 48.665 22.170 -36.886 1.00 18.48 61 ASP B C 1
ATOM 1627 O O . ASP B 1 64 ? 48.402 22.293 -35.696 1.00 20.39 61 ASP B O 1
ATOM 1632 N N . ARG B 1 65 ? 49.898 22.198 -37.363 1.00 18.76 62 ARG B N 1
ATOM 1633 C CA . ARG B 1 65 ? 51.058 22.120 -36.504 1.00 20.66 62 ARG B CA 1
ATOM 1634 C C . ARG B 1 65 ? 51.186 23.352 -35.599 1.00 23.09 62 ARG B C 1
ATOM 1635 O O . ARG B 1 65 ? 51.493 23.219 -34.418 1.00 25.57 62 ARG B O 1
ATOM 1643 N N . ALA B 1 66 ? 50.920 24.543 -36.123 1.00 22.16 63 ALA B N 1
ATOM 1644 C CA . ALA B 1 66 ? 50.996 25.753 -35.291 1.00 21.48 63 ALA B CA 1
ATOM 1645 C C . ALA B 1 66 ? 49.981 25.769 -34.141 1.00 19.88 63 ALA B C 1
ATOM 1646 O O . ALA B 1 66 ? 50.347 25.983 -32.992 1.00 20.36 63 ALA B O 1
ATOM 1648 N N . ARG B 1 67 ? 48.714 25.520 -34.474 1.00 19.32 64 ARG B N 1
ATOM 1649 C CA . ARG B 1 67 ? 47.589 25.444 -33.542 1.00 19.51 64 ARG B CA 1
ATOM 1650 C C . ARG B 1 67 ? 47.818 24.481 -32.373 1.00 19.81 64 ARG B C 1
ATOM 1651 O O . ARG B 1 67 ? 47.522 24.794 -31.217 1.00 19.40 64 ARG B O 1
ATOM 1659 N N . VAL B 1 68 ? 48.350 23.301 -32.674 1.00 20.50 65 VAL B N 1
ATOM 1660 C CA . VAL B 1 68 ? 48.561 22.281 -31.639 1.00 19.55 65 VAL B CA 1
ATOM 1661 C C . VAL B 1 68 ? 49.754 22.620 -30.734 1.00 19.91 65 VAL B C 1
ATOM 1662 O O . VAL B 1 68 ? 49.722 22.383 -29.529 1.00 19.87 65 VAL B O 1
ATOM 1666 N N A LEU B 1 69 ? 50.810 23.177 -31.314 0.51 20.02 66 LEU B N 1
ATOM 1667 N N B LEU B 1 69 ? 50.793 23.176 -31.348 0.49 20.02 66 LEU B N 1
ATOM 1668 C CA A LEU B 1 69 ? 51.919 23.654 -30.503 0.51 20.40 66 LEU B CA 1
ATOM 1669 C CA B LEU B 1 69 ? 51.945 23.710 -30.640 0.49 20.53 66 LEU B CA 1
ATOM 1670 C C A LEU B 1 69 ? 51.430 24.748 -29.565 0.51 20.32 66 LEU B C 1
ATOM 1671 C C B LEU B 1 69 ? 51.474 24.755 -29.631 0.49 20.37 66 LEU B C 1
ATOM 1672 O O A LEU B 1 69 ? 51.833 24.815 -28.401 0.51 20.83 66 LEU B O 1
ATOM 1673 O O B LEU B 1 69 ? 51.919 24.784 -28.480 0.49 20.85 66 LEU B O 1
ATOM 1682 N N . ALA B 1 70 ? 50.567 25.615 -30.076 1.00 19.69 67 ALA B N 1
ATOM 1683 C CA . ALA B 1 70 ? 50.065 26.709 -29.266 1.00 19.96 67 ALA B CA 1
ATOM 1684 C C . ALA B 1 70 ? 49.193 26.205 -28.117 1.00 19.55 67 ALA B C 1
ATOM 1685 O O . ALA B 1 70 ? 49.237 26.746 -27.019 1.00 19.92 67 ALA B O 1
ATOM 1687 N N . ALA B 1 71 ? 48.399 25.170 -28.380 1.00 18.91 68 ALA B N 1
ATOM 1688 C CA . ALA B 1 71 ? 47.563 24.586 -27.350 1.00 17.48 68 ALA B CA 1
ATOM 1689 C C . ALA B 1 71 ? 48.460 23.913 -26.328 1.00 18.99 68 ALA B C 1
ATOM 1690 O O . ALA B 1 71 ? 48.220 24.003 -25.115 1.00 20.01 68 ALA B O 1
ATOM 1692 N N . LEU B 1 72 ? 49.518 23.265 -26.818 1.00 17.95 69 LEU B N 1
ATOM 1693 C CA . LEU B 1 72 ? 50.469 22.582 -25.945 1.00 18.69 69 LEU B CA 1
ATOM 1694 C C . LEU B 1 72 ? 51.253 23.547 -25.047 1.00 19.58 69 LEU B C 1
ATOM 1695 O O . LEU B 1 72 ? 51.251 23.389 -23.823 1.00 21.44 69 LEU B O 1
ATOM 1700 N N . LYS B 1 73 ? 51.927 24.533 -25.643 1.00 17.41 70 LYS B N 1
ATOM 1701 C CA . LYS B 1 73 ? 52.743 25.457 -24.869 1.00 18.61 70 LYS B CA 1
ATOM 1702 C C . LYS B 1 73 ? 51.892 26.196 -23.862 1.00 18.46 70 LYS B C 1
ATOM 1703 O O . LYS B 1 73 ? 52.359 26.527 -22.784 1.00 19.19 70 LYS B O 1
ATOM 1709 N N . ALA B 1 74 ? 50.640 26.459 -24.222 1.00 19.19 71 ALA B N 1
ATOM 1710 C CA . ALA B 1 74 ? 49.710 27.135 -23.327 1.00 19.25 71 ALA B CA 1
ATOM 1711 C C . ALA B 1 74 ? 49.332 26.260 -22.134 1.00 19.00 71 ALA B C 1
ATOM 1712 O O . ALA B 1 74 ? 49.137 26.759 -21.012 1.00 18.11 71 ALA B O 1
ATOM 1714 N N . HIS B 1 75 ? 49.202 24.956 -22.380 1.00 19.46 72 HIS B N 1
ATOM 1715 C CA . HIS B 1 75 ? 48.944 24.024 -21.288 1.00 19.74 72 HIS B CA 1
ATOM 1716 C C . HIS B 1 75 ? 50.134 23.996 -20.330 1.00 19.62 72 HIS B C 1
ATOM 1717 O O . HIS B 1 75 ? 49.964 24.097 -19.118 1.00 21.10 72 HIS B O 1
ATOM 1724 N N . LEU B 1 76 ? 51.337 23.872 -20.881 1.00 19.24 73 LEU B N 1
ATOM 1725 C CA . LEU B 1 76 ? 52.542 23.705 -20.056 1.00 19.25 73 LEU B CA 1
ATOM 1726 C C . LEU B 1 76 ? 52.852 24.952 -19.254 1.00 19.67 73 LEU B C 1
ATOM 1727 O O . LEU B 1 76 ? 53.381 24.863 -18.164 1.00 18.08 73 LEU B O 1
ATOM 1732 N N . GLU B 1 77 ? 52.520 26.106 -19.816 1.00 21.01 74 GLU B N 1
ATOM 1733 C CA . GLU B 1 77 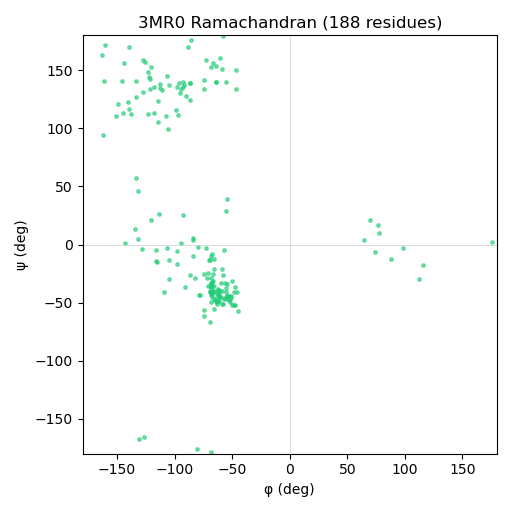? 52.966 27.370 -19.263 1.00 22.86 74 GLU B CA 1
ATOM 1734 C C . GLU B 1 77 ? 51.893 28.160 -18.524 1.00 25.78 74 GLU B C 1
ATOM 1735 O O . GLU B 1 77 ? 52.214 29.105 -17.823 1.00 27.64 74 GLU B O 1
ATOM 1741 N N . HIS B 1 78 ? 50.624 27.796 -18.674 1.00 26.95 75 HIS B N 1
ATOM 1742 C CA . HIS B 1 78 ? 49.543 28.556 -18.020 1.00 27.09 75 HIS B CA 1
ATOM 1743 C C . HIS B 1 78 ? 48.414 27.665 -17.515 1.00 24.90 75 HIS B C 1
ATOM 1744 O O . HIS B 1 78 ? 47.428 28.135 -16.968 1.00 24.62 75 HIS B O 1
ATOM 1751 N N . ARG B 1 79 ? 48.586 26.366 -17.720 1.00 23.47 76 ARG B N 1
ATOM 1752 C CA . ARG B 1 79 ? 47.652 25.363 -17.238 1.00 24.05 76 ARG B CA 1
ATOM 1753 C C . ARG B 1 79 ? 46.321 25.396 -17.986 1.00 24.76 76 ARG B C 1
ATOM 1754 O O . ARG B 1 79 ? 45.321 24.900 -17.479 1.00 27.02 76 ARG B O 1
ATOM 1762 N N . ASP B 1 80 ? 46.300 25.963 -19.189 1.00 23.45 77 ASP B N 1
ATOM 1763 C CA . ASP B 1 80 ? 45.096 25.928 -20.025 1.00 23.16 77 ASP B CA 1
ATOM 1764 C C . ASP B 1 80 ? 44.771 24.499 -20.408 1.00 22.78 77 ASP B C 1
ATOM 1765 O O . ASP B 1 80 ? 45.683 23.723 -20.718 1.00 23.25 77 ASP B O 1
ATOM 1770 N N . THR B 1 81 ? 43.484 24.158 -20.402 1.00 21.42 78 THR B N 1
ATOM 1771 C CA . THR B 1 81 ? 43.030 22.819 -20.792 1.00 21.35 78 THR B CA 1
ATOM 1772 C C . THR B 1 81 ? 43.681 22.330 -22.094 1.00 19.28 78 THR B C 1
ATOM 1773 O O . THR B 1 81 ? 43.736 23.066 -23.086 1.00 18.99 78 THR B O 1
ATOM 1777 N N . TYR B 1 82 ? 44.164 21.090 -22.103 1.00 18.30 79 TYR B N 1
ATOM 1778 C CA . TYR B 1 82 ? 44.701 20.529 -23.343 1.00 16.33 79 TYR B CA 1
ATOM 1779 C C . TYR B 1 82 ? 43.760 19.509 -23.937 1.00 15.76 79 TYR B C 1
ATOM 1780 O O . TYR B 1 82 ? 43.758 18.354 -23.518 1.00 17.82 79 TYR B O 1
ATOM 1789 N N . ASP B 1 83 ? 42.984 19.936 -24.927 1.00 14.67 80 ASP B N 1
ATOM 1790 C CA . ASP B 1 83 ? 41.998 19.090 -25.608 1.00 17.21 80 ASP B CA 1
ATOM 1791 C C . ASP B 1 83 ? 41.858 19.602 -27.037 1.00 17.51 80 ASP B C 1
ATOM 1792 O O . ASP B 1 83 ? 41.359 20.701 -27.276 1.00 17.69 80 ASP B O 1
ATOM 1797 N N . VAL B 1 84 ? 42.331 18.821 -27.988 1.00 17.04 81 VAL B N 1
ATOM 1798 C CA . VAL B 1 84 ? 42.537 19.353 -29.315 1.00 17.05 81 VAL B CA 1
ATOM 1799 C C . VAL B 1 84 ? 42.242 18.256 -30.323 1.00 18.10 81 VAL B C 1
ATOM 1800 O O . VAL B 1 84 ? 42.568 17.090 -30.082 1.00 18.35 81 VAL B O 1
ATOM 1804 N N . GLU B 1 85 ? 41.607 18.627 -31.431 1.00 17.58 82 GLU B N 1
ATOM 1805 C CA . GLU B 1 85 ? 41.383 17.721 -32.547 1.00 18.09 82 GLU B CA 1
ATOM 1806 C C . GLU B 1 85 ? 42.235 18.171 -33.693 1.00 17.66 82 GLU B C 1
ATOM 1807 O O . GLU B 1 85 ? 42.245 19.357 -34.040 1.00 18.51 82 GLU B O 1
ATOM 1813 N N . TYR B 1 86 ? 42.935 17.228 -34.305 1.00 16.70 83 TYR B N 1
ATOM 1814 C CA . TYR B 1 86 ? 43.868 17.564 -35.377 1.00 16.25 83 TYR B CA 1
ATOM 1815 C C . TYR B 1 86 ? 44.259 16.367 -36.225 1.00 16.86 83 TYR B C 1
ATOM 1816 O O . TYR B 1 86 ? 44.074 15.224 -35.828 1.00 19.26 83 TYR B O 1
ATOM 1825 N N . ARG B 1 87 ? 44.800 16.633 -37.397 1.00 15.70 84 ARG B N 1
ATOM 1826 C CA . ARG B 1 87 ? 45.151 15.564 -38.298 1.00 16.55 84 ARG B CA 1
ATOM 1827 C C . ARG B 1 87 ? 46.609 15.127 -38.108 1.00 17.87 84 ARG B C 1
ATOM 1828 O O . ARG B 1 87 ? 47.496 15.964 -37.975 1.00 18.25 84 ARG B O 1
ATOM 1836 N N . VAL B 1 88 ? 46.829 13.810 -38.084 1.00 18.37 85 VAL B N 1
ATOM 1837 C CA . VAL B 1 88 ? 48.152 13.205 -38.001 1.00 19.14 85 VAL B CA 1
ATOM 1838 C C . VAL B 1 88 ? 48.328 12.250 -39.173 1.00 19.85 85 VAL B C 1
ATOM 1839 O O . VAL B 1 88 ? 47.375 11.628 -39.608 1.00 20.37 85 VAL B O 1
ATOM 1843 N N A ARG B 1 89 ? 49.541 12.161 -39.708 0.34 20.78 86 ARG B N 1
ATOM 1844 N N B ARG B 1 89 ? 49.559 12.138 -39.661 0.66 20.64 86 ARG B N 1
ATOM 1845 C CA A ARG B 1 89 ? 49.793 11.202 -40.775 0.34 21.70 86 ARG B CA 1
ATOM 1846 C CA B ARG B 1 89 ? 49.903 11.226 -40.744 0.66 21.76 86 ARG B CA 1
ATOM 1847 C C A ARG B 1 89 ? 50.170 9.852 -40.180 0.34 22.43 86 ARG B C 1
ATOM 1848 C C B ARG B 1 89 ? 50.192 9.838 -40.162 0.66 22.44 86 ARG B C 1
ATOM 1849 O O A ARG B 1 89 ? 50.994 9.758 -39.264 0.34 22.69 86 ARG B O 1
ATOM 1850 O O B ARG B 1 89 ? 50.988 9.705 -39.218 0.66 22.76 86 ARG B O 1
ATOM 1865 N N . THR B 1 90 ? 49.545 8.813 -40.713 1.00 23.14 87 THR B N 1
ATOM 1866 C CA . THR B 1 90 ? 49.741 7.446 -40.237 1.00 25.31 87 THR B CA 1
ATOM 1867 C C . THR B 1 90 ? 50.550 6.629 -41.227 1.00 29.17 87 THR B C 1
ATOM 1868 O O . THR B 1 90 ? 50.808 7.077 -42.348 1.00 30.49 87 THR B O 1
ATOM 1872 N N . ARG B 1 91 ? 50.924 5.419 -40.816 1.00 30.86 88 ARG B N 1
ATOM 1873 C CA . ARG B 1 91 ? 51.891 4.625 -41.571 1.00 30.77 88 ARG B CA 1
ATOM 1874 C C . ARG B 1 91 ? 51.569 4.517 -43.054 1.00 30.28 88 ARG B C 1
ATOM 1875 O O . ARG B 1 91 ? 52.469 4.423 -43.875 1.00 31.32 88 ARG B O 1
ATOM 1883 N N . SER B 1 92 ? 50.292 4.541 -43.397 1.00 28.72 89 SER B N 1
ATOM 1884 C CA . SER B 1 92 ? 49.900 4.430 -44.782 1.00 28.92 89 SER B CA 1
ATOM 1885 C C . SER B 1 92 ? 50.290 5.663 -45.604 1.00 29.89 89 SER B C 1
ATOM 1886 O O . SER B 1 92 ? 50.603 5.537 -46.782 1.00 30.55 89 SER B O 1
ATOM 1889 N N . GLY B 1 93 ? 50.282 6.846 -44.987 1.00 28.21 90 GLY B N 1
ATOM 1890 C CA . GLY B 1 93 ? 50.390 8.096 -45.729 1.00 25.84 90 GLY B CA 1
ATOM 1891 C C . GLY B 1 93 ? 49.118 8.914 -45.574 1.00 26.70 90 GLY B C 1
ATOM 1892 O O . GLY B 1 93 ? 49.097 10.132 -45.834 1.00 26.55 90 GLY B O 1
ATOM 1893 N N . ASP B 1 94 ? 48.050 8.230 -45.147 1.00 28.01 91 ASP B N 1
ATOM 1894 C CA . ASP B 1 94 ? 46.764 8.851 -44.814 1.00 27.92 91 ASP B CA 1
ATOM 1895 C C . ASP B 1 94 ? 46.906 9.784 -43.617 1.00 24.76 91 ASP B C 1
ATOM 1896 O O . ASP B 1 94 ? 47.588 9.462 -42.651 1.00 23.94 91 ASP B O 1
ATOM 1901 N N . PHE B 1 95 ? 46.235 10.926 -43.676 1.00 23.85 92 PHE B N 1
ATOM 1902 C CA . PHE B 1 95 ? 46.037 11.726 -42.487 1.00 21.90 92 PHE B CA 1
ATOM 1903 C C . PHE B 1 95 ? 44.779 11.195 -41.812 1.00 20.50 92 PHE B C 1
ATOM 1904 O O . PHE B 1 95 ? 43.821 10.831 -42.487 1.00 22.28 92 PHE B O 1
ATOM 1912 N N . ARG B 1 96 ? 44.813 11.100 -40.483 1.00 19.82 93 ARG B N 1
ATOM 1913 C CA . ARG B 1 96 ? 43.635 10.771 -39.683 1.00 18.14 93 ARG B CA 1
ATOM 1914 C C . ARG B 1 96 ? 43.393 11.937 -38.717 1.00 17.15 93 ARG B C 1
ATOM 1915 O O . ARG B 1 96 ? 44.340 12.619 -38.336 1.00 18.08 93 ARG B O 1
ATOM 1923 N N . TRP B 1 97 ? 42.142 12.150 -38.309 1.00 15.55 94 TRP B N 1
ATOM 1924 C CA . TRP B 1 97 ? 41.815 13.110 -37.263 1.00 15.44 94 TRP B CA 1
ATOM 1925 C C . TRP B 1 97 ? 41.841 12.428 -35.922 1.00 15.82 94 TRP B C 1
ATOM 1926 O O . TRP B 1 97 ? 41.192 11.406 -35.738 1.00 18.28 94 TRP B O 1
ATOM 1937 N N . ILE B 1 98 ? 42.578 13.006 -34.982 1.00 13.73 95 ILE B N 1
ATOM 1938 C CA . ILE B 1 98 ? 42.616 12.475 -33.626 1.00 14.14 95 ILE B CA 1
ATOM 1939 C C . ILE B 1 98 ? 42.172 13.549 -32.646 1.00 13.48 95 ILE B C 1
ATOM 1940 O O . ILE B 1 98 ? 42.428 14.734 -32.866 1.00 13.93 95 ILE B O 1
ATOM 1945 N N . GLN B 1 99 ? 41.469 13.134 -31.595 1.00 13.53 96 GLN B N 1
ATOM 1946 C CA . GLN B 1 99 ? 41.298 13.976 -30.415 1.00 14.93 96 GLN B CA 1
ATOM 1947 C C . GLN B 1 99 ? 42.388 13.584 -29.425 1.00 13.82 96 GLN B C 1
ATOM 1948 O O . GLN B 1 99 ? 42.644 12.396 -29.218 1.00 14.21 96 GLN B O 1
ATOM 1954 N N . SER B 1 100 ? 43.050 14.572 -28.843 1.00 14.23 97 SER B N 1
ATOM 1955 C CA . SER B 1 100 ? 44.107 14.301 -27.867 1.00 14.95 97 SER B CA 1
ATOM 1956 C C . SER B 1 100 ? 43.792 15.133 -26.649 1.00 15.90 97 SER B C 1
ATOM 1957 O O . SER B 1 100 ? 43.524 16.314 -26.775 1.00 16.34 97 SER B O 1
ATOM 1960 N N A ARG B 1 101 ? 43.781 14.508 -25.476 0.67 15.95 98 ARG B N 1
ATOM 1961 N N B ARG B 1 101 ? 43.785 14.497 -25.483 0.33 16.10 98 ARG B N 1
ATOM 1962 C CA A ARG B 1 101 ? 43.644 15.241 -24.222 0.67 16.62 98 ARG B CA 1
ATOM 1963 C CA B ARG B 1 101 ? 43.636 15.197 -24.216 0.33 16.75 98 ARG B CA 1
ATOM 1964 C C A ARG B 1 101 ? 44.742 14.774 -23.283 0.67 16.20 98 ARG B C 1
ATOM 1965 C C B ARG B 1 101 ? 44.796 14.775 -23.328 0.33 16.24 98 ARG B C 1
ATOM 1966 O O A ARG B 1 101 ? 45.065 13.599 -23.245 0.67 15.74 98 ARG B O 1
ATOM 1967 O O B ARG B 1 101 ? 45.218 13.626 -23.372 0.33 15.97 98 ARG B O 1
ATOM 1982 N N . GLY B 1 102 ? 45.319 15.696 -22.529 1.00 16.47 99 GLY B N 1
ATOM 1983 C CA . GLY B 1 102 ? 46.427 15.356 -21.649 1.00 17.56 99 GLY B CA 1
ATOM 1984 C C . GLY B 1 102 ? 46.548 16.269 -20.443 1.00 18.81 99 GLY B C 1
ATOM 1985 O O . GLY B 1 102 ? 45.946 17.329 -20.396 1.00 22.37 99 GLY B O 1
ATOM 1986 N N . GLN B 1 103 ? 47.315 15.850 -19.456 1.00 17.16 100 GLN B N 1
ATOM 1987 C CA . GLN B 1 103 ? 47.447 16.631 -18.244 1.00 16.29 100 GLN B CA 1
ATOM 1988 C C . GLN B 1 103 ? 48.892 16.568 -17.819 1.00 16.53 100 GLN B C 1
ATOM 1989 O O . GLN B 1 103 ? 49.396 15.500 -17.507 1.00 17.58 100 GLN B O 1
ATOM 1995 N N . ALA B 1 104 ? 49.551 17.721 -17.818 1.00 16.77 101 ALA B N 1
ATOM 1996 C CA . ALA B 1 104 ? 50.931 17.791 -17.389 1.00 16.18 101 ALA B CA 1
ATOM 1997 C C . ALA B 1 104 ? 50.983 17.814 -15.859 1.00 19.12 101 ALA B C 1
ATOM 1998 O O . ALA B 1 104 ? 49.979 18.152 -15.189 1.00 21.24 101 ALA B O 1
ATOM 2000 N N A LEU B 1 105 ? 52.142 17.426 -15.324 0.62 16.90 102 LEU B N 1
ATOM 2001 N N B LEU B 1 105 ? 52.132 17.429 -15.310 0.38 17.00 102 LEU B N 1
ATOM 2002 C CA A LEU B 1 105 ? 52.474 17.560 -13.914 0.62 16.49 102 LEU B CA 1
ATOM 2003 C CA B LEU B 1 105 ? 52.410 17.601 -13.893 0.38 16.56 102 LEU B CA 1
ATOM 2004 C C A LEU B 1 105 ? 53.626 18.531 -13.844 0.62 16.38 102 LEU B C 1
ATOM 2005 C C B LEU B 1 105 ? 53.654 18.455 -13.769 0.38 16.47 102 LEU B C 1
ATOM 2006 O O A LEU B 1 105 ? 54.521 18.479 -14.685 0.62 16.23 102 LEU B O 1
ATOM 2007 O O B LEU B 1 105 ? 54.617 18.260 -14.508 0.38 16.15 102 LEU B O 1
ATOM 2016 N N . TRP B 1 106 ? 53.617 19.408 -12.841 1.00 17.52 103 TRP B N 1
ATOM 2017 C CA . TRP B 1 106 ? 54.702 20.376 -12.669 1.00 18.76 103 TRP B CA 1
ATOM 2018 C C . TRP B 1 106 ? 55.403 20.250 -11.335 1.00 18.76 103 TRP B C 1
ATOM 2019 O O . TRP B 1 106 ? 54.814 19.756 -10.366 1.00 18.09 103 TRP B O 1
ATOM 2030 N N . ASN B 1 107 ? 56.666 20.676 -11.287 1.00 18.17 104 ASN B N 1
ATOM 2031 C CA . ASN B 1 107 ? 57.336 20.788 -9.996 1.00 18.99 104 ASN B CA 1
ATOM 2032 C C . ASN B 1 107 ? 57.034 22.139 -9.351 1.00 19.59 104 ASN B C 1
ATOM 2033 O O . ASN B 1 107 ? 56.337 22.973 -9.934 1.00 20.03 104 ASN B O 1
ATOM 2038 N N . SER B 1 108 ? 57.519 22.344 -8.133 1.00 21.26 105 SER B N 1
ATOM 2039 C CA . SER B 1 108 ? 57.176 23.557 -7.398 1.00 20.79 105 SER B CA 1
ATOM 2040 C C . SER B 1 108 ? 57.796 24.774 -8.043 1.00 21.77 105 SER B C 1
ATOM 2041 O O . SER B 1 108 ? 57.484 25.902 -7.670 1.00 22.90 105 SER B O 1
ATOM 2044 N N . ALA B 1 109 ? 58.679 24.550 -9.010 1.00 22.16 106 ALA B N 1
ATOM 2045 C CA . ALA B 1 109 ? 59.213 25.645 -9.801 1.00 22.43 106 ALA B CA 1
ATOM 2046 C C . ALA B 1 109 ? 58.413 25.831 -11.091 1.00 23.13 106 ALA B C 1
ATOM 2047 O O . ALA B 1 109 ? 58.721 26.710 -11.893 1.00 26.19 106 ALA B O 1
ATOM 2049 N N . GLY B 1 110 ? 57.372 25.023 -11.278 1.00 20.51 107 GLY B N 1
ATOM 2050 C CA . GLY B 1 110 ? 56.546 25.109 -12.463 1.00 19.41 107 GLY B CA 1
ATOM 2051 C C . GLY B 1 110 ? 57.139 24.516 -13.737 1.00 18.91 107 GLY B C 1
ATOM 2052 O O . GLY B 1 110 ? 56.655 24.816 -14.830 1.00 20.71 107 GLY B O 1
ATOM 2053 N N . GLU B 1 111 ? 58.178 23.690 -13.611 1.00 17.38 108 GLU B N 1
ATOM 2054 C CA . GLU B 1 111 ? 58.731 22.983 -14.750 1.00 18.25 108 GLU B CA 1
ATOM 2055 C C . GLU B 1 111 ? 57.943 21.705 -14.907 1.00 19.37 108 GLU B C 1
ATOM 2056 O O . GLU B 1 111 ? 57.871 20.926 -13.955 1.00 19.34 108 GLU B O 1
ATOM 2062 N N . PRO B 1 112 ? 57.359 21.467 -16.102 1.00 18.92 109 PRO B N 1
ATOM 2063 C CA . PRO B 1 112 ? 56.569 20.250 -16.294 1.00 18.61 109 PRO B CA 1
ATOM 2064 C C . PRO B 1 112 ? 57.532 19.102 -16.409 1.00 19.35 109 PRO B C 1
ATOM 2065 O O . PRO B 1 112 ? 58.562 19.286 -17.026 1.00 22.77 109 PRO B O 1
ATOM 2069 N N . TYR B 1 113 ? 57.209 17.951 -15.838 1.00 17.23 110 TYR B N 1
ATOM 2070 C CA . TYR B 1 113 ? 58.130 16.828 -15.831 1.00 16.78 110 TYR B CA 1
ATOM 2071 C C . TYR B 1 113 ? 57.449 15.578 -16.341 1.00 16.66 110 TYR B C 1
ATOM 2072 O O . TYR B 1 113 ? 58.071 14.521 -16.477 1.00 16.51 110 TYR B O 1
ATOM 2081 N N . ARG B 1 114 ? 56.154 15.699 -16.612 1.00 17.47 111 ARG B N 1
ATOM 2082 C CA . ARG B 1 114 ? 55.377 14.578 -17.125 1.00 17.86 111 ARG B CA 1
ATOM 2083 C C . ARG B 1 114 ? 54.100 15.096 -17.702 1.00 18.01 111 ARG B C 1
ATOM 2084 O O . ARG B 1 114 ? 53.537 16.053 -17.194 1.00 19.22 111 ARG B O 1
ATOM 2100 N N A VAL B 1 116 ? 50.528 12.979 -19.188 0.26 16.31 113 VAL B N 1
ATOM 2101 N N B VAL B 1 116 ? 50.531 12.974 -19.183 0.74 16.40 113 VAL B N 1
ATOM 2102 C CA A VAL B 1 116 ? 49.846 11.749 -19.566 0.26 16.06 113 VAL B CA 1
ATOM 2103 C CA B VAL B 1 116 ? 49.846 11.748 -19.569 0.74 16.08 113 VAL B CA 1
ATOM 2104 C C A VAL B 1 116 ? 48.504 12.087 -20.209 0.26 15.92 113 VAL B C 1
ATOM 2105 C C B VAL B 1 116 ? 48.518 12.102 -20.232 0.74 15.89 113 VAL B C 1
ATOM 2106 O O A VAL B 1 116 ? 47.865 13.070 -19.843 0.26 16.15 113 VAL B O 1
ATOM 2107 O O B VAL B 1 116 ? 47.905 13.110 -19.909 0.74 16.31 113 VAL B O 1
ATOM 2114 N N . GLY B 1 117 ? 48.082 11.284 -21.177 1.00 15.37 114 GLY B N 1
ATOM 2115 C CA . GLY B 1 117 ? 46.839 11.553 -21.862 1.00 13.80 114 GLY B CA 1
ATOM 2116 C C . GLY B 1 117 ? 46.439 10.407 -22.746 1.00 13.29 114 GLY B C 1
ATOM 2117 O O . GLY B 1 117 ? 46.952 9.304 -22.639 1.00 14.47 114 GLY B O 1
ATOM 2118 N N . TRP B 1 118 ? 45.496 10.687 -23.627 1.00 15.21 115 TRP B N 1
ATOM 2119 C CA . TRP B 1 118 ? 44.924 9.677 -24.502 1.00 16.53 115 TRP B CA 1
ATOM 2120 C C . TRP B 1 118 ? 44.620 10.285 -25.852 1.00 16.92 115 TRP B C 1
ATOM 2121 O O . TRP B 1 118 ? 44.469 11.495 -25.959 1.00 17.92 115 TRP B O 1
ATOM 2132 N N . ILE B 1 119 ? 44.566 9.455 -26.884 1.00 15.95 116 ILE B N 1
ATOM 2133 C CA . ILE B 1 119 ? 44.063 9.892 -28.171 1.00 16.24 116 ILE B CA 1
ATOM 2134 C C . ILE B 1 119 ? 42.953 8.968 -28.658 1.00 15.79 116 ILE B C 1
ATOM 2135 O O . ILE B 1 119 ? 42.879 7.797 -28.298 1.00 16.19 116 ILE B O 1
ATOM 2148 N N . ASP B 1 121 ? 40.809 8.215 -32.498 1.00 15.31 118 ASP B N 1
ATOM 2149 C CA . ASP B 1 121 ? 40.562 8.494 -33.900 1.00 14.77 118 ASP B CA 1
ATOM 2150 C C . ASP B 1 121 ? 39.154 9.034 -34.004 1.00 14.20 118 ASP B C 1
ATOM 2151 O O . ASP B 1 121 ? 38.214 8.394 -33.543 1.00 15.44 118 ASP B O 1
ATOM 2156 N N . VAL B 1 122 ? 39.020 10.228 -34.569 1.00 13.47 119 VAL B N 1
ATOM 2157 C CA . VAL B 1 122 ? 37.709 10.860 -34.736 1.00 14.32 119 VAL B CA 1
ATOM 2158 C C . VAL B 1 122 ? 37.349 11.167 -36.202 1.00 15.52 119 VAL B C 1
ATOM 2159 O O . VAL B 1 122 ? 36.471 11.987 -36.475 1.00 15.93 119 VAL B O 1
ATOM 2163 N N . THR B 1 123 ? 38.001 10.466 -37.128 1.00 14.72 120 THR B N 1
ATOM 2164 C CA . THR B 1 123 ? 37.986 10.833 -38.530 1.00 14.21 120 THR B CA 1
ATOM 2165 C C . THR B 1 123 ? 36.603 10.831 -39.131 1.00 15.31 120 THR B C 1
ATOM 2166 O O . THR B 1 123 ? 36.246 11.754 -39.863 1.00 15.48 120 THR B O 1
ATOM 2170 N N . ASP B 1 124 ? 35.821 9.799 -38.839 1.00 16.93 121 ASP B N 1
ATOM 2171 C CA . ASP B 1 124 ? 34.507 9.677 -39.466 1.00 17.00 121 ASP B CA 1
ATOM 2172 C C . ASP B 1 124 ? 33.547 10.736 -38.974 1.00 15.64 121 ASP B C 1
ATOM 2173 O O . ASP B 1 124 ? 32.807 11.302 -39.753 1.00 16.54 121 ASP B O 1
ATOM 2178 N N . ARG B 1 125 ? 33.573 11.041 -37.687 1.00 16.13 122 ARG B N 1
ATOM 2179 C CA . ARG B 1 125 ? 32.770 12.160 -37.224 1.00 15.31 122 ARG B CA 1
ATOM 2180 C C . ARG B 1 125 ? 33.203 13.462 -37.896 1.00 16.16 122 ARG B C 1
ATOM 2181 O O . ARG B 1 125 ? 32.355 14.204 -38.365 1.00 17.44 122 ARG B O 1
ATOM 2189 N N . LYS B 1 126 ? 34.511 13.730 -37.981 1.00 14.13 123 LYS B N 1
ATOM 2190 C CA . LYS B 1 126 ? 35.013 14.919 -38.693 1.00 14.53 123 LYS B CA 1
ATOM 2191 C C . LYS B 1 126 ? 34.580 14.985 -40.174 1.00 15.04 123 LYS B C 1
ATOM 2192 O O . LYS B 1 126 ? 34.262 16.070 -40.690 1.00 16.43 123 LYS B O 1
ATOM 2198 N N A ARG B 1 127 ? 34.598 13.836 -40.849 0.59 15.30 124 ARG B N 1
ATOM 2199 N N B ARG B 1 127 ? 34.586 13.836 -40.846 0.41 15.31 124 ARG B N 1
ATOM 2200 C CA A ARG B 1 127 ? 34.119 13.741 -42.231 0.59 15.51 124 ARG B CA 1
ATOM 2201 C CA B ARG B 1 127 ? 34.118 13.744 -42.230 0.41 15.51 124 ARG B CA 1
ATOM 2202 C C A ARG B 1 127 ? 32.712 14.298 -42.338 0.59 16.38 124 ARG B C 1
ATOM 2203 C C B ARG B 1 127 ? 32.701 14.271 -42.364 0.41 16.37 124 ARG B C 1
ATOM 2204 O O A ARG B 1 127 ? 32.451 15.204 -43.128 0.59 16.86 124 ARG B O 1
ATOM 2205 O O B ARG B 1 127 ? 32.421 15.127 -43.204 0.41 16.82 124 ARG B O 1
ATOM 2220 N N . ASP B 1 128 ? 31.808 13.745 -41.533 1.00 17.00 125 ASP B N 1
ATOM 2221 C CA . ASP B 1 128 ? 30.393 14.123 -41.583 1.00 16.77 125 ASP B CA 1
ATOM 2222 C C . ASP B 1 128 ? 30.158 15.577 -41.210 1.00 16.60 125 ASP B C 1
ATOM 2223 O O . ASP B 1 128 ? 29.359 16.270 -41.822 1.00 17.88 125 ASP B O 1
ATOM 2228 N N . GLU B 1 129 ? 30.856 16.042 -40.198 1.00 15.53 126 GLU B N 1
ATOM 2229 C CA . GLU B 1 129 ? 30.753 17.439 -39.840 1.00 18.02 126 GLU B CA 1
ATOM 2230 C C . GLU B 1 129 ? 31.171 18.315 -41.039 1.00 17.35 126 GLU B C 1
ATOM 2231 O O . GLU B 1 129 ? 30.549 19.357 -41.316 1.00 16.86 126 GLU B O 1
ATOM 2237 N N . ASP B 1 130 ? 32.211 17.895 -41.757 1.00 16.07 127 ASP B N 1
ATOM 2238 C CA . ASP B 1 130 ? 32.653 18.662 -42.902 1.00 16.34 127 ASP B CA 1
ATOM 2239 C C . ASP B 1 130 ? 31.657 18.565 -44.041 1.00 16.63 127 ASP B C 1
ATOM 2240 O O . ASP B 1 130 ? 31.457 19.532 -44.782 1.00 17.38 127 ASP B O 1
ATOM 2245 N N . ALA B 1 131 ? 31.032 17.400 -44.196 1.00 17.52 128 ALA B N 1
ATOM 2246 C CA . ALA B 1 131 ? 30.027 17.247 -45.249 1.00 18.25 128 ALA B CA 1
ATOM 2247 C C . ALA B 1 131 ? 28.858 18.214 -44.998 1.00 17.91 128 ALA B C 1
ATOM 2248 O O . ALA B 1 131 ? 28.304 18.786 -45.943 1.00 18.78 128 ALA B O 1
ATOM 2250 N N . LEU B 1 132 ? 28.494 18.395 -43.727 1.00 16.23 129 LEU B N 1
ATOM 2251 C CA . LEU B 1 132 ? 27.380 19.271 -43.351 1.00 15.13 129 LEU B CA 1
ATOM 2252 C C . LEU B 1 132 ? 27.715 20.732 -43.626 1.00 15.49 129 LEU B C 1
ATOM 2253 O O . LEU B 1 132 ? 26.934 21.438 -44.247 1.00 15.53 129 LEU B O 1
ATOM 2258 N N . ARG B 1 133 ? 28.892 21.159 -43.167 1.00 16.30 130 ARG B N 1
ATOM 2259 C CA . ARG B 1 133 ? 29.410 22.495 -43.428 1.00 15.58 130 ARG B CA 1
ATOM 2260 C C . ARG B 1 133 ? 29.417 22.816 -44.918 1.00 16.11 130 ARG B C 1
ATOM 2261 O O . ARG B 1 133 ? 28.980 23.887 -45.325 1.00 17.73 130 ARG B O 1
ATOM 2269 N N . VAL B 1 134 ? 29.920 21.896 -45.741 1.00 14.70 131 VAL B N 1
ATOM 2270 C CA . VAL B 1 134 ? 29.995 22.136 -47.179 1.00 14.87 131 VAL B CA 1
ATOM 2271 C C . VAL B 1 134 ? 28.602 22.245 -47.812 1.00 15.11 131 VAL B C 1
ATOM 2272 O O . VAL B 1 134 ? 28.379 23.101 -48.641 1.00 16.38 131 VAL B O 1
ATOM 2276 N N . SER B 1 135 ? 27.658 21.410 -47.396 1.00 17.55 132 SER B N 1
ATOM 2277 C CA . SER B 1 135 ? 26.278 21.490 -47.891 1.00 19.47 132 SER B CA 1
ATOM 2278 C C . SER B 1 135 ? 25.583 22.807 -47.525 1.00 20.63 132 SER B C 1
ATOM 2279 O O . SER B 1 135 ? 24.901 23.390 -48.354 1.00 21.45 132 SER B O 1
ATOM 2282 N N . ARG B 1 136 ? 25.741 23.242 -46.276 1.00 19.59 133 ARG B N 1
ATOM 2283 C CA . ARG B 1 136 ? 25.205 24.516 -45.806 1.00 18.40 133 ARG B CA 1
ATOM 2284 C C . ARG B 1 136 ? 25.819 25.689 -46.566 1.00 19.58 133 ARG B C 1
ATOM 2285 O O . ARG B 1 136 ? 25.110 26.599 -46.971 1.00 21.55 133 ARG B O 1
ATOM 2293 N N A GLU B 1 137 ? 27.140 25.650 -46.751 0.42 19.73 134 GLU B N 1
ATOM 2294 N N B GLU B 1 137 ? 27.126 25.654 -46.784 0.58 19.81 134 GLU B N 1
ATOM 2295 C CA A GLU B 1 137 ? 27.851 26.556 -47.663 0.42 19.75 134 GLU B CA 1
ATOM 2296 C CA B GLU B 1 137 ? 27.776 26.644 -47.644 0.58 19.70 134 GLU B CA 1
ATOM 2297 C C A GLU B 1 137 ? 27.162 26.587 -49.023 0.42 19.65 134 GLU B C 1
ATOM 2298 C C B GLU B 1 137 ? 27.223 26.612 -49.079 0.58 19.62 134 GLU B C 1
ATOM 2299 O O A GLU B 1 137 ? 26.718 27.634 -49.496 0.42 20.46 134 GLU B O 1
ATOM 2300 O O B GLU B 1 137 ? 26.911 27.655 -49.656 0.58 20.50 134 GLU B O 1
ATOM 2311 N N . GLU B 1 138 ? 27.090 25.419 -49.650 1.00 18.51 135 GLU B N 1
ATOM 2312 C CA . GLU B 1 138 ? 26.529 25.284 -50.985 1.00 20.34 135 GLU B CA 1
ATOM 2313 C C . GLU B 1 138 ? 25.137 25.870 -51.111 1.00 21.68 135 GLU B C 1
ATOM 2314 O O . GLU B 1 138 ? 24.887 26.673 -52.018 1.00 23.36 135 GLU B O 1
ATOM 2320 N N . LEU B 1 139 ? 24.230 25.455 -50.222 1.00 20.55 136 LEU B N 1
ATOM 2321 C CA . LEU B 1 139 ? 22.852 25.962 -50.233 1.00 18.92 136 LEU B CA 1
ATOM 2322 C C . LEU B 1 139 ? 22.847 27.495 -50.178 1.00 19.22 136 LEU B C 1
ATOM 2323 O O . LEU B 1 139 ? 22.172 28.143 -50.972 1.00 21.55 136 LEU B O 1
ATOM 2328 N N . ARG B 1 140 ? 23.630 28.071 -49.270 1.00 18.78 137 ARG B N 1
ATOM 2329 C CA . ARG B 1 140 ? 23.765 29.521 -49.182 1.00 17.47 137 ARG B CA 1
ATOM 2330 C C . ARG B 1 140 ? 24.290 30.256 -50.443 1.00 29.78 137 ARG B C 1
ATOM 2331 O O . ARG B 1 140 ? 24.049 31.463 -50.582 1.00 28.97 137 ARG B O 1
ATOM 2339 N N . ARG B 1 141 ? 24.984 29.570 -51.360 1.00 29.67 138 ARG B N 1
ATOM 2340 C CA . ARG B 1 141 ? 25.422 30.241 -52.602 1.00 32.14 138 ARG B CA 1
ATOM 2341 C C . ARG B 1 141 ? 24.522 30.014 -53.836 1.00 33.38 138 ARG B C 1
ATOM 2342 O O . ARG B 1 141 ? 24.723 30.627 -54.894 1.00 33.27 138 ARG B O 1
ATOM 2350 N N . LEU B 1 142 ? 23.513 29.164 -53.695 1.00 34.28 139 LEU B N 1
ATOM 2351 C CA . LEU B 1 142 ? 22.592 28.919 -54.799 1.00 35.84 139 LEU B CA 1
ATOM 2352 C C . LEU B 1 142 ? 21.790 30.169 -55.192 1.00 36.83 139 LEU B C 1
ATOM 2353 O O . LEU B 1 142 ? 21.940 31.237 -54.592 1.00 36.59 139 LEU B O 1
#

Nearest PDB structures (foldseek):
  3mr0-assembly2_B  TM=9.935E-01  e=3.319E-24  Burkholderia thailandensis E264
  3h9w-assembly1_A-2  TM=8.247E-01  e=2.820E-07  Marinobacter nauticus VT8
  8a6x-assembly1_B  TM=7.434E-01  e=4.947E-05  Pseudomonas putida KT2440
  6ph2-assembly2_D  TM=6.761E-01  e=2.114E-05  Brucella melitensis bv. 1 str. 16M
  7vni-assembly1_B  TM=7.356E-01  e=4.947E-05  Drosophila melanogaster

InterPro domains:
  IPR000014 PAS domain [PS50112] (110-182)
  IPR000014 PAS domain [SM00091] (112-180)
  IPR000014 PAS domain [TIGR00229] (109-235)
  IPR000014 PAS domain [cd00130] (121-225)
  IPR000700 PAS-associated, C-terminal [PS50113] (185-237)
  IPR001610 PAC motif [SM00086] (186-228)
  IPR001789 Signal transduction response regulator, receiver domain [PF00072] (7-87)
  IPR001789 Signal transduction response regulator, receiver domain [PS50110] (1-97)
  IPR003594 Histidine kinase/HSP90-like ATPase domain [PF02518] (364-454)
  IPR003594 Histidine kinase/HSP90-like ATPase domain [SM00387] (362-458)
  IPR005467 Histidine kinase domain [PS50109] (263-456)
  IPR011006 CheY-like superfamily [SSF52172] (9-114)
  IPR011712 Signal transduction histidine kinase, subgroup 3, dimerisation and phosphoacceptor domain [PF07730] (256-322)
  IPR013655 PAS fold 3 [PF08447] (135-220)
  IPR035965 PAS domain superfamily [SSF55785] (121-230)
  IPR036890 Histidine kinase/HSP90-like ATPase superfamily [G3DSA:3.30.565.10] (321-456)
  IPR036890 Histidine kinase/HSP90-like ATPase superfamily [SSF55874] (326-452)
  IPR050482 Sensor Histidine Kinase Two-Component System [PTHR24421] (223-455)

Solvent-accessible surface area: 16819 Å² total

Foldseek 3Di:
DVCVVPCVVVLKKKDKAFVVQQKAIDQSSLVLPHGCVRDDRMDSDFFDPVCVVVQVVLVVCCLQVVPFQWDWGWGQHPVRDIFIKIKGDGFDADPVSGTGMITIMGPRVVVVVVVVVVVVVVVVVVD/DCVVVCCVVVLKWKDKAFPVQQKATHQSNQVVVDGSVRDDRMDRPFFDPVCVVVLVVLVVCCLQPVPWRWDWGWGQHPVRDTFIKIKGDHFDADPVSHTGMIIIMGDRVVVVVVVVVVVVVVVVVVD

B-factor: mean 24.9, std 8.89, range [12.64, 69.54]

Organism: Burkholderia thailandensis (strain ATCC 700388 / DSM 13276 / CCUG 48851 / CIP 106301 / E264) (NCBI:txid271848)

Radius of gyration: 24.65 Å; Cα contacts (8 Å, |Δi|>4): 415; chains: 2; bounding box: 44×41×83 Å